Protein AF-R6TY93-F1 (afdb_monomer_lite)

Secondary structure (DSSP, 8-state):
-HHHHHHHHHHHHHHHHHGGGSPPSHHHHHHHHHHHHHHHHHHHHHHHTT--HHHHHHHHHHHS--HHHHHHHHHHHHSPPHHHHHHHHHHHHHHHHHHHHHHHHHHHTTHHHHHHHHH---HHHHHHHHHHHHHHHHHHHHHHHHHHHHHHHHHHHTTTS-SS-TTS------HHHHHHHHHHHHHHHHHHHHHHHHH--HHHHTTHHHHHHHHHHHHHHHHHHHT--

Radius of gyration: 30.23 Å; chains: 1; bounding box: 70×32×83 Å

pLDDT: mean 79.44, std 14.31, range [35.22, 95.19]

Structure (mmCIF, N/CA/C/O backbone):
data_AF-R6TY93-F1
#
_entry.id   AF-R6TY93-F1
#
loop_
_atom_site.group_PDB
_atom_site.id
_atom_site.type_symbol
_atom_site.label_atom_id
_atom_site.label_alt_id
_atom_site.label_comp_id
_atom_site.label_asym_id
_atom_site.label_entity_id
_atom_site.label_seq_id
_atom_site.pdbx_PDB_ins_code
_atom_site.Cartn_x
_atom_site.Cartn_y
_atom_site.Cartn_z
_atom_site.occupancy
_atom_site.B_iso_or_equiv
_atom_site.auth_seq_id
_atom_site.auth_comp_id
_atom_site.auth_asym_id
_atom_site.auth_atom_id
_atom_site.pdbx_PDB_model_num
ATOM 1 N N . MET A 1 1 ? -26.292 -16.277 36.573 1.00 56.62 1 MET A N 1
ATOM 2 C CA . MET A 1 1 ? -25.457 -16.703 35.420 1.00 56.62 1 MET A CA 1
ATOM 3 C C . MET A 1 1 ? -26.227 -16.689 34.100 1.00 56.62 1 MET A C 1
ATOM 5 O O . MET A 1 1 ? -25.668 -16.226 33.121 1.00 56.62 1 MET A O 1
ATOM 9 N N . TYR A 1 2 ? -27.481 -17.166 34.040 1.00 62.38 2 TYR A N 1
ATOM 10 C CA . TYR A 1 2 ? -28.304 -17.051 32.820 1.00 62.38 2 TYR A CA 1
ATOM 11 C C . TYR A 1 2 ? -28.783 -15.606 32.565 1.00 62.38 2 TYR A C 1
ATOM 13 O O . TYR A 1 2 ? -28.769 -15.137 31.437 1.00 62.38 2 TYR A O 1
ATOM 21 N N . GLU A 1 3 ? -29.133 -14.894 33.634 1.00 64.12 3 GLU A N 1
ATOM 22 C CA . GLU A 1 3 ? -29.718 -13.544 33.614 1.00 64.12 3 GLU A CA 1
ATOM 23 C C . GLU A 1 3 ? -28.669 -12.459 33.248 1.00 64.12 3 GLU A C 1
ATOM 25 O O . GLU A 1 3 ? -28.850 -11.720 32.282 1.00 64.12 3 GLU A O 1
ATOM 30 N N . SER A 1 4 ? -27.476 -12.516 33.857 1.00 69.75 4 SER A N 1
ATOM 31 C CA . SER A 1 4 ? -26.283 -11.753 33.437 1.00 69.75 4 SER A CA 1
ATOM 32 C C . SER A 1 4 ? -25.921 -11.859 31.937 1.00 69.75 4 SER A C 1
ATOM 34 O O . SER A 1 4 ? -25.536 -10.859 31.329 1.00 69.75 4 SER A O 1
ATOM 36 N N . ASN A 1 5 ? -26.077 -13.027 31.296 1.00 76.75 5 ASN A N 1
ATOM 37 C CA . ASN A 1 5 ? -25.809 -13.167 29.853 1.00 76.75 5 ASN A CA 1
ATOM 38 C C . ASN A 1 5 ? -26.887 -12.494 28.981 1.00 76.75 5 ASN A C 1
ATOM 40 O O . ASN A 1 5 ? -26.552 -11.900 27.957 1.00 76.75 5 ASN A O 1
ATOM 44 N N . ASP A 1 6 ? -28.153 -12.530 29.405 1.00 86.44 6 ASP A N 1
ATOM 45 C CA . ASP A 1 6 ? -29.274 -11.870 28.717 1.00 86.44 6 ASP A CA 1
ATOM 46 C C . ASP A 1 6 ? -29.124 -10.336 28.732 1.00 86.44 6 ASP A C 1
ATOM 48 O O . ASP A 1 6 ? -29.341 -9.658 27.724 1.00 86.44 6 ASP A O 1
ATOM 52 N N . MET A 1 7 ? -28.662 -9.765 29.849 1.00 86.81 7 MET A N 1
ATOM 53 C CA . MET A 1 7 ? -28.405 -8.322 29.938 1.00 86.81 7 MET A CA 1
ATOM 54 C C . MET A 1 7 ? -27.227 -7.868 29.068 1.00 86.81 7 MET A C 1
ATOM 56 O O . MET A 1 7 ? -27.306 -6.805 28.447 1.00 86.81 7 MET A O 1
ATOM 60 N N . LYS A 1 8 ? -26.164 -8.672 28.941 1.00 88.62 8 LYS A N 1
ATOM 61 C CA . LYS A 1 8 ? -25.038 -8.370 28.038 1.00 88.62 8 LYS A CA 1
ATOM 62 C C . LYS A 1 8 ? -25.446 -8.413 26.562 1.00 88.62 8 LYS A C 1
ATOM 64 O O . LYS A 1 8 ? -25.057 -7.529 25.798 1.00 88.62 8 LYS A O 1
ATOM 69 N N . GLU A 1 9 ? -26.309 -9.348 26.160 1.00 90.44 9 GLU A N 1
ATOM 70 C CA . GLU A 1 9 ? -26.901 -9.334 24.811 1.00 90.44 9 GLU A CA 1
ATOM 71 C C . GLU A 1 9 ? -27.729 -8.066 24.555 1.00 90.44 9 GLU A C 1
ATOM 73 O O . GLU A 1 9 ? -27.623 -7.462 23.484 1.00 90.44 9 GLU A O 1
ATOM 78 N N . LYS A 1 10 ? -28.491 -7.594 25.549 1.00 90.62 10 LYS A N 1
ATOM 79 C CA . LYS A 1 10 ? -29.229 -6.322 25.453 1.00 90.62 10 LYS A CA 1
ATOM 80 C C . LYS A 1 10 ? -28.307 -5.108 25.323 1.00 90.62 10 LYS A C 1
ATOM 82 O O . LYS A 1 10 ? -28.654 -4.170 24.605 1.00 90.62 10 LYS A O 1
ATOM 87 N N . LEU A 1 11 ? -27.145 -5.106 25.982 1.00 90.31 11 LEU A N 1
ATOM 88 C CA . LEU A 1 11 ? -26.125 -4.060 25.812 1.00 90.31 11 LEU A CA 1
ATOM 89 C C . LEU A 1 11 ? -25.567 -4.061 24.382 1.00 90.31 11 LEU A C 1
ATOM 91 O O . LEU A 1 11 ? -25.426 -2.997 23.775 1.00 90.31 11 LEU A O 1
ATOM 95 N N . ARG A 1 12 ? -25.324 -5.248 23.810 1.00 91.88 12 ARG A N 1
ATOM 96 C CA . ARG A 1 12 ? -24.883 -5.387 22.416 1.00 91.88 12 ARG A CA 1
ATOM 97 C C . ARG A 1 12 ? -25.927 -4.850 21.439 1.00 91.88 12 ARG A C 1
ATOM 99 O O . ARG A 1 12 ? -25.597 -4.039 20.579 1.00 91.88 12 ARG A O 1
ATOM 106 N N . ALA A 1 13 ? -27.189 -5.233 21.621 1.00 90.88 13 ALA A N 1
ATOM 107 C CA . ALA A 1 13 ? -28.294 -4.760 20.791 1.00 90.88 13 ALA A CA 1
ATOM 108 C C . ALA A 1 13 ? -28.474 -3.232 20.870 1.00 90.88 13 ALA A C 1
ATOM 110 O O . ALA A 1 13 ? -28.734 -2.583 19.856 1.00 90.88 13 ALA A O 1
ATOM 111 N N . TYR A 1 14 ? -28.295 -2.640 22.056 1.00 89.31 14 TYR A N 1
ATOM 112 C CA . TYR A 1 14 ? -28.320 -1.187 22.228 1.00 89.31 14 TYR A CA 1
ATOM 113 C C . TYR A 1 14 ? -27.196 -0.488 21.446 1.00 89.31 14 TYR A C 1
ATOM 115 O O . TYR A 1 14 ? -27.452 0.499 20.751 1.00 89.31 14 TYR A O 1
ATOM 123 N N . LEU A 1 15 ? -25.965 -1.008 21.504 1.00 89.25 15 LEU A N 1
ATOM 124 C CA . LEU A 1 15 ? -24.844 -0.486 20.717 1.00 89.25 15 LEU A CA 1
ATOM 125 C C . LEU A 1 15 ? -25.074 -0.636 19.213 1.00 89.25 15 LEU A C 1
ATOM 127 O O . LEU A 1 15 ? -24.782 0.290 18.463 1.00 89.25 15 LEU A O 1
ATOM 131 N N . ASP A 1 16 ? -25.621 -1.766 18.761 1.00 89.38 16 ASP A N 1
ATOM 132 C CA . ASP A 1 16 ? -25.956 -1.989 17.351 1.00 89.38 16 ASP A CA 1
ATOM 133 C C . ASP A 1 16 ? -26.921 -0.917 16.823 1.00 89.38 16 ASP A C 1
ATOM 135 O O . ASP A 1 16 ? -26.704 -0.363 15.746 1.00 89.38 16 ASP A O 1
ATOM 139 N N . LEU A 1 17 ? -27.950 -0.586 17.609 1.00 87.56 17 LEU A N 1
ATOM 140 C CA . LEU A 1 17 ? -28.910 0.477 17.306 1.00 87.56 17 LEU A CA 1
ATOM 141 C C . LEU A 1 17 ? -28.272 1.869 17.348 1.00 87.56 17 LEU A C 1
ATOM 143 O O . LEU A 1 17 ? -28.494 2.674 16.445 1.00 87.56 17 LEU A O 1
ATOM 147 N N . THR A 1 18 ? -27.455 2.141 18.364 1.00 87.06 18 THR A N 1
ATOM 148 C CA . THR A 1 18 ? -26.764 3.427 18.543 1.00 87.06 18 THR A CA 1
ATOM 149 C C . THR A 1 18 ? -25.812 3.707 17.382 1.00 87.06 18 THR A C 1
ATOM 151 O O . THR A 1 18 ? -25.785 4.810 16.845 1.00 87.06 18 THR A O 1
ATOM 154 N N . PHE A 1 19 ? -25.087 2.684 16.928 1.00 86.75 19 PHE A N 1
ATOM 155 C CA . PHE A 1 19 ? -24.145 2.771 15.815 1.00 86.75 19 PHE A CA 1
ATOM 156 C C . PHE A 1 19 ? -24.787 2.529 14.441 1.00 86.75 19 PHE A C 1
ATOM 158 O O . PHE A 1 19 ? -24.076 2.531 13.437 1.00 86.75 19 PHE A O 1
ATOM 165 N N . ALA A 1 20 ? -26.113 2.380 14.340 1.00 84.56 20 ALA A N 1
ATOM 166 C CA . ALA A 1 20 ? -26.784 2.173 13.053 1.00 84.56 20 ALA A CA 1
ATOM 167 C C . ALA A 1 20 ? -26.569 3.344 12.070 1.00 84.56 20 ALA A C 1
ATOM 169 O O . ALA A 1 20 ? -26.562 3.142 10.857 1.00 84.56 20 ALA A O 1
ATOM 170 N N . GLY A 1 21 ? -26.369 4.562 12.591 1.00 76.81 21 GLY A N 1
ATOM 171 C CA . GLY A 1 21 ? -26.031 5.763 11.816 1.00 76.81 21 GLY A CA 1
ATOM 172 C C . GLY A 1 21 ? -24.528 6.041 11.674 1.00 76.81 21 GLY A C 1
ATOM 173 O O . GLY A 1 21 ? -24.159 7.063 11.094 1.00 76.81 21 GLY A O 1
ATOM 174 N N . ALA A 1 22 ? -23.662 5.175 12.208 1.00 76.50 22 ALA A N 1
ATOM 175 C CA . ALA A 1 22 ? -22.221 5.400 12.242 1.00 76.50 22 ALA A CA 1
ATOM 176 C C . ALA A 1 22 ? -21.577 5.268 10.848 1.00 76.50 22 ALA A C 1
ATOM 178 O O . ALA A 1 22 ? -22.044 4.492 10.005 1.00 76.50 22 ALA A O 1
ATOM 179 N N . PRO A 1 23 ? -20.460 5.974 10.588 1.00 70.00 23 PRO A N 1
ATOM 180 C CA . PRO A 1 23 ? -19.690 5.769 9.369 1.00 70.00 23 PRO A CA 1
ATOM 181 C C . PRO A 1 23 ? -19.163 4.329 9.300 1.00 70.00 23 PRO A C 1
ATOM 183 O O . PRO A 1 23 ? -18.492 3.849 10.210 1.00 70.00 23 PRO A O 1
ATOM 186 N N . ALA A 1 24 ? -19.435 3.639 8.190 1.00 69.19 24 ALA A N 1
ATOM 187 C CA . ALA A 1 24 ? -18.934 2.286 7.971 1.00 69.19 24 ALA A CA 1
ATOM 188 C C . ALA A 1 24 ? -17.398 2.276 7.853 1.00 69.19 24 ALA A C 1
ATOM 190 O O . ALA A 1 24 ? -16.827 2.999 7.031 1.00 69.19 24 ALA A O 1
ATOM 191 N N . GLY A 1 25 ? -16.728 1.416 8.623 1.00 76.62 25 GLY A N 1
ATOM 192 C CA . GLY A 1 25 ? -15.276 1.264 8.574 1.00 76.62 25 GLY A CA 1
ATOM 193 C C . GLY A 1 25 ? -14.726 0.393 9.701 1.00 76.62 25 GLY A C 1
ATOM 194 O O . GLY A 1 25 ? -15.376 0.200 10.723 1.00 76.62 25 GLY A O 1
ATOM 195 N N . LYS A 1 26 ? -13.492 -0.097 9.520 1.00 80.38 26 LYS A N 1
ATOM 196 C CA . LYS A 1 26 ? -12.793 -0.936 10.509 1.00 80.38 26 LYS A CA 1
ATOM 197 C C . LYS A 1 26 ? -12.646 -0.238 11.867 1.00 80.38 26 LYS A C 1
ATOM 199 O O . LYS A 1 26 ? -12.763 -0.880 12.896 1.00 80.38 26 LYS A O 1
ATOM 204 N N . GLU A 1 27 ? -12.427 1.074 11.855 1.00 79.00 27 GLU A N 1
ATOM 205 C CA . GLU A 1 27 ? -12.275 1.888 13.069 1.00 79.00 27 GLU A CA 1
ATOM 206 C C . GLU A 1 27 ? -13.587 2.003 13.860 1.00 79.00 27 GLU A C 1
ATOM 208 O O . GLU A 1 27 ? -13.559 1.965 15.084 1.00 79.00 27 GLU A O 1
ATOM 213 N N . ALA A 1 28 ? -14.736 2.081 13.178 1.00 84.12 28 ALA A N 1
ATOM 214 C CA . ALA A 1 28 ? -16.049 2.115 13.825 1.00 84.12 28 ALA A CA 1
ATOM 215 C C . ALA A 1 28 ? -16.399 0.771 14.477 1.00 84.12 28 ALA A C 1
ATOM 217 O O . ALA A 1 28 ? -16.937 0.749 15.580 1.00 84.12 28 ALA A O 1
ATOM 218 N N . GLU A 1 29 ? -16.064 -0.344 13.820 1.00 84.69 29 GLU A N 1
ATOM 219 C CA . GLU A 1 29 ? -16.227 -1.682 14.402 1.00 84.69 29 GLU A CA 1
ATOM 220 C C . GLU A 1 29 ? -15.293 -1.907 15.594 1.00 84.69 29 GLU A C 1
ATOM 222 O O . GLU A 1 29 ? -15.747 -2.367 16.635 1.00 84.69 29 GLU A O 1
ATOM 227 N N . GLU A 1 30 ? -14.011 -1.544 15.476 1.00 85.56 30 GLU A N 1
ATOM 228 C CA . GLU A 1 30 ? -13.052 -1.660 16.582 1.00 85.56 30 GLU A CA 1
ATOM 229 C C . GLU A 1 30 ? -13.476 -0.817 17.790 1.00 85.56 30 GLU A C 1
ATOM 231 O O . GLU A 1 30 ? -13.449 -1.312 18.913 1.00 85.56 30 GLU A O 1
ATOM 236 N N . PHE A 1 31 ? -13.923 0.423 17.567 1.00 88.12 31 PHE A N 1
ATOM 237 C CA . PHE A 1 31 ? -14.413 1.289 18.640 1.00 88.12 31 PHE A CA 1
ATOM 238 C C . PHE A 1 31 ? -15.684 0.741 19.295 1.00 88.12 31 PHE A C 1
ATOM 240 O O . PHE A 1 31 ? -15.826 0.795 20.513 1.00 88.12 31 PHE A O 1
ATOM 247 N N . LYS A 1 32 ? -16.599 0.172 18.506 1.00 89.88 32 LYS A N 1
ATOM 248 C CA . LYS A 1 32 ? -17.817 -0.458 19.022 1.00 89.88 32 LYS A CA 1
ATOM 249 C C . LYS A 1 32 ? -17.512 -1.682 19.889 1.00 89.88 32 LYS A C 1
ATOM 251 O O . LYS A 1 32 ? -18.147 -1.850 20.924 1.00 89.88 32 LYS A O 1
ATOM 256 N N . GLU A 1 33 ? -16.556 -2.520 19.488 1.00 90.12 33 GLU A N 1
ATOM 257 C CA . GLU A 1 33 ? -16.117 -3.672 20.291 1.00 90.12 33 GLU A CA 1
ATOM 258 C C . GLU A 1 33 ? -15.375 -3.228 21.566 1.00 90.12 33 GLU A C 1
ATOM 260 O O . GLU A 1 33 ? -15.621 -3.789 22.631 1.00 90.12 33 GLU A O 1
ATOM 265 N N . GLU A 1 34 ? -14.528 -2.191 21.489 1.00 90.38 34 GLU A N 1
ATOM 266 C CA . GLU A 1 34 ? -13.868 -1.578 22.658 1.00 90.38 34 GLU A CA 1
ATOM 267 C C . GLU A 1 34 ? -14.906 -1.058 23.666 1.00 90.38 34 GLU A C 1
ATOM 269 O O . GLU A 1 34 ? -14.842 -1.378 24.853 1.00 90.38 34 GLU A O 1
ATOM 274 N N . LEU A 1 35 ? -15.902 -0.311 23.185 1.00 91.12 35 LEU A N 1
ATOM 275 C CA . LEU A 1 35 ? -16.964 0.249 24.015 1.00 91.12 35 LEU A CA 1
ATOM 276 C C . LEU A 1 35 ? -17.862 -0.841 24.614 1.00 91.12 35 LEU A C 1
ATOM 278 O O . LEU A 1 35 ? -18.240 -0.753 25.778 1.00 91.12 35 LEU A O 1
ATOM 282 N N . TYR A 1 36 ? -18.176 -1.890 23.850 1.00 92.50 36 TYR A N 1
ATOM 283 C CA . TYR A 1 36 ? -18.931 -3.036 24.357 1.00 92.50 36 TYR A CA 1
ATOM 284 C C . TYR A 1 36 ? -18.200 -3.749 25.499 1.00 92.50 36 TYR A C 1
ATOM 286 O O . TYR A 1 36 ? -18.832 -4.098 26.498 1.00 92.50 36 TYR A O 1
ATOM 294 N N . ALA A 1 37 ? -16.885 -3.946 25.368 1.00 92.69 37 ALA A N 1
ATOM 295 C CA . ALA A 1 37 ? -16.069 -4.543 26.419 1.00 92.69 37 ALA A CA 1
ATOM 296 C C . ALA A 1 37 ? -16.071 -3.675 27.689 1.00 92.69 37 ALA A C 1
ATOM 298 O O . ALA A 1 37 ? -16.419 -4.180 28.752 1.00 92.69 37 ALA A O 1
ATOM 299 N N . ASP A 1 38 ? -15.817 -2.364 27.569 1.00 92.94 38 ASP A N 1
ATOM 300 C CA . ASP A 1 38 ? -15.855 -1.429 28.710 1.00 92.94 38 ASP A CA 1
ATOM 301 C C . ASP A 1 38 ? -17.233 -1.399 29.398 1.00 92.94 38 ASP A C 1
ATOM 303 O O . ASP A 1 38 ? -17.338 -1.357 30.625 1.00 92.94 38 ASP A O 1
ATOM 307 N N . MET A 1 39 ? -18.317 -1.470 28.617 1.00 92.00 39 MET A N 1
ATOM 308 C CA . MET A 1 39 ? -19.679 -1.555 29.148 1.00 92.00 39 MET A CA 1
ATOM 309 C C . MET A 1 39 ? -19.939 -2.860 29.904 1.00 92.00 39 MET A C 1
ATOM 311 O O . MET A 1 39 ? -20.624 -2.832 30.926 1.00 92.00 39 MET A O 1
ATOM 315 N N . CYS A 1 40 ? -19.428 -3.990 29.408 1.00 91.81 40 CYS A N 1
ATOM 316 C CA . CYS A 1 40 ? -19.549 -5.278 30.088 1.00 91.81 40 CYS A CA 1
ATOM 317 C C . CYS A 1 40 ? -18.767 -5.288 31.402 1.00 91.81 40 CYS A C 1
ATOM 319 O O . CYS A 1 40 ? -19.311 -5.738 32.407 1.00 91.81 40 CYS A O 1
ATOM 321 N N . ASP A 1 41 ? -17.550 -4.743 31.404 1.00 93.44 41 ASP A N 1
ATOM 322 C CA . ASP A 1 41 ? -16.710 -4.659 32.599 1.00 93.44 41 ASP A CA 1
ATOM 323 C C . ASP A 1 41 ? -17.385 -3.787 33.673 1.00 93.44 41 ASP A C 1
ATOM 325 O O . ASP A 1 41 ? -17.579 -4.226 34.805 1.00 93.44 41 ASP A O 1
ATOM 329 N N . LYS A 1 42 ? -17.883 -2.594 33.303 1.00 92.31 42 LYS A N 1
ATOM 330 C CA . LYS A 1 42 ? -18.659 -1.736 34.224 1.00 92.31 42 LYS A CA 1
ATOM 331 C C . LYS A 1 42 ? -19.940 -2.391 34.725 1.00 92.31 42 LYS A C 1
ATOM 333 O O . LYS A 1 42 ? -20.361 -2.131 35.851 1.00 92.31 42 LYS A O 1
ATOM 338 N N . TYR A 1 43 ? -20.613 -3.161 33.875 1.00 93.25 43 TYR A N 1
ATOM 339 C CA . TYR A 1 43 ? -21.816 -3.882 34.267 1.00 93.25 43 TYR A CA 1
ATOM 340 C C . TYR A 1 43 ? -21.495 -4.933 35.335 1.00 93.25 43 TYR A C 1
ATOM 342 O O . TYR A 1 43 ? -22.173 -4.971 36.362 1.00 93.25 43 TYR A O 1
ATOM 350 N N . ASP A 1 44 ? -20.451 -5.734 35.114 1.00 92.81 44 ASP A N 1
ATOM 351 C CA . ASP A 1 44 ? -20.017 -6.768 36.053 1.00 92.81 44 ASP A CA 1
ATOM 352 C C . ASP A 1 44 ? -19.589 -6.149 37.392 1.00 92.81 44 ASP A C 1
ATOM 354 O O . ASP A 1 44 ? -20.072 -6.586 38.435 1.00 92.81 44 ASP A O 1
ATOM 358 N N . ASP A 1 45 ? -18.821 -5.052 37.374 1.00 93.19 45 ASP A N 1
ATOM 359 C CA . ASP A 1 45 ? -18.428 -4.314 38.584 1.00 93.19 45 ASP A CA 1
ATOM 360 C C . ASP A 1 45 ? -19.642 -3.850 39.414 1.00 93.19 45 ASP A C 1
ATOM 362 O O . ASP A 1 45 ? -19.640 -3.905 40.649 1.00 93.19 45 ASP A O 1
ATOM 366 N N . LEU A 1 46 ? -20.707 -3.379 38.752 1.00 92.25 46 LEU A N 1
ATOM 367 C CA . LEU A 1 46 ? -21.924 -2.923 39.427 1.00 92.25 46 LEU A CA 1
ATOM 368 C C . LEU A 1 46 ? -22.711 -4.090 40.026 1.00 92.25 46 LEU A C 1
ATOM 370 O O . LEU A 1 46 ? -23.191 -3.977 41.157 1.00 92.25 46 LEU A O 1
ATOM 374 N N . VAL A 1 47 ? -22.822 -5.207 39.311 1.00 92.31 47 VAL A N 1
ATOM 375 C CA . VAL A 1 47 ? -23.479 -6.414 39.830 1.00 92.31 47 VAL A CA 1
ATOM 376 C C . VAL A 1 47 ? -22.702 -6.977 41.022 1.00 92.31 47 VAL A C 1
ATOM 378 O O . VAL A 1 47 ? -23.301 -7.273 42.058 1.00 92.31 47 VAL A O 1
ATOM 381 N N . ASP A 1 48 ? -21.373 -7.025 40.933 1.00 91.75 48 ASP A N 1
ATOM 382 C CA . ASP A 1 48 ? -20.492 -7.485 42.011 1.00 91.75 48 ASP A CA 1
ATOM 383 C C . ASP A 1 48 ? -20.541 -6.563 43.239 1.00 91.75 48 ASP A C 1
ATOM 385 O O . ASP A 1 48 ? -20.422 -7.022 44.378 1.00 91.75 48 ASP A O 1
ATOM 389 N N . SER A 1 49 ? -20.811 -5.268 43.041 1.00 90.44 49 SER A N 1
ATOM 390 C CA . SER A 1 49 ? -21.071 -4.315 44.131 1.00 90.44 49 SER A CA 1
ATOM 391 C C . SER A 1 49 ? -22.418 -4.527 44.848 1.00 90.44 49 SER A C 1
ATOM 393 O O . SER A 1 49 ? -22.716 -3.836 45.824 1.00 90.44 49 SER A O 1
ATOM 395 N N . GLY A 1 50 ? -23.225 -5.494 44.398 1.00 89.12 50 GLY A N 1
ATOM 396 C CA . GLY A 1 50 ? -24.522 -5.847 44.973 1.00 89.12 50 GLY A CA 1
ATOM 397 C C . GLY A 1 50 ? -25.713 -5.129 44.332 1.00 89.12 50 GLY A C 1
ATOM 398 O O . GLY A 1 50 ? -26.817 -5.189 44.877 1.00 89.12 50 GLY A O 1
ATOM 399 N N . MET A 1 51 ? -25.515 -4.446 43.199 1.00 90.31 51 MET A N 1
ATOM 400 C CA . MET A 1 51 ? -26.594 -3.811 42.440 1.00 90.31 51 MET A CA 1
ATOM 401 C C . MET A 1 51 ? -27.389 -4.861 41.654 1.00 90.31 51 MET A C 1
ATOM 403 O O . MET A 1 51 ? -26.842 -5.859 41.188 1.00 90.31 51 MET A O 1
ATOM 407 N N . SER A 1 52 ? -28.695 -4.643 41.482 1.00 91.38 52 SER A N 1
ATOM 408 C CA . SER A 1 52 ? -29.505 -5.557 40.669 1.00 91.38 52 SER A CA 1
ATOM 409 C C . SER A 1 52 ? -29.109 -5.486 39.191 1.00 91.38 52 SER A C 1
ATOM 411 O O . SER A 1 52 ? -28.777 -4.415 38.683 1.00 91.38 52 SER A O 1
ATOM 413 N N . GLU A 1 53 ? -29.204 -6.610 38.476 1.00 88.25 53 GLU A N 1
ATOM 414 C CA . GLU A 1 53 ? -28.826 -6.699 37.059 1.00 88.25 53 GLU A CA 1
ATOM 415 C C . GLU A 1 53 ? -29.534 -5.647 36.178 1.00 88.25 53 GLU A C 1
ATOM 417 O O . GLU A 1 53 ? -28.917 -5.046 35.299 1.00 88.25 53 GLU A O 1
ATOM 422 N N . GLY A 1 54 ? -30.818 -5.370 36.425 1.00 87.50 54 GLY A N 1
ATOM 423 C CA . GLY A 1 54 ? -31.571 -4.356 35.674 1.00 87.50 54 GLY A CA 1
ATOM 424 C C . GLY A 1 54 ? -31.186 -2.911 36.017 1.00 87.50 54 GLY A C 1
ATOM 425 O O . GLY A 1 54 ? -31.231 -2.030 35.157 1.00 87.50 54 GLY A O 1
ATOM 426 N N . GLU A 1 55 ? -30.790 -2.645 37.261 1.00 89.69 55 GLU A N 1
ATOM 427 C CA . GLU A 1 55 ? -30.339 -1.318 37.691 1.00 89.69 55 GLU A CA 1
ATOM 428 C C . GLU A 1 55 ? -28.918 -1.026 37.192 1.00 89.69 55 GLU A C 1
ATOM 430 O O . GLU A 1 55 ? -28.662 0.066 36.678 1.00 89.69 55 GLU A O 1
ATOM 435 N N . ALA A 1 56 ? -28.038 -2.033 37.227 1.00 90.81 56 ALA A N 1
ATOM 436 C CA . ALA A 1 56 ? -26.709 -1.979 36.630 1.00 90.81 56 ALA A CA 1
ATOM 437 C C . ALA A 1 56 ? -26.787 -1.670 35.125 1.00 90.81 56 ALA A C 1
ATOM 439 O O . ALA A 1 56 ? -26.123 -0.749 34.651 1.00 90.81 56 ALA A O 1
ATOM 440 N N . TYR A 1 57 ? -27.671 -2.357 34.389 1.00 90.62 57 TYR A N 1
ATOM 441 C CA . TYR A 1 57 ? -27.913 -2.105 32.962 1.00 90.62 57 TYR A CA 1
ATOM 442 C C . TYR A 1 57 ? -28.297 -0.645 32.674 1.00 90.62 57 TYR A C 1
ATOM 444 O O . TYR A 1 57 ? -27.662 0.022 31.854 1.00 90.62 57 TYR A O 1
ATOM 452 N N . ASN A 1 58 ? -29.302 -0.120 33.384 1.00 91.12 58 ASN A N 1
ATOM 453 C CA . ASN A 1 58 ? -29.752 1.262 33.196 1.00 91.12 58 ASN A CA 1
ATOM 454 C C . ASN A 1 58 ? -28.647 2.272 33.520 1.00 91.12 58 ASN A C 1
ATOM 456 O O . ASN A 1 58 ? -28.503 3.284 32.828 1.00 91.12 58 ASN A O 1
ATOM 460 N N . ARG A 1 59 ? -27.841 1.993 34.550 1.00 91.25 59 ARG A N 1
ATOM 461 C CA . ARG A 1 59 ? -26.738 2.866 34.943 1.00 91.25 59 ARG A CA 1
ATOM 462 C C . ARG A 1 59 ? -25.627 2.893 33.896 1.00 91.25 59 ARG A C 1
ATOM 464 O O . ARG A 1 59 ? -25.167 3.983 33.559 1.00 91.25 59 ARG A O 1
ATOM 471 N N . VAL A 1 60 ? -25.257 1.743 33.331 1.00 91.25 60 VAL A N 1
ATOM 472 C CA . VAL A 1 60 ? -24.271 1.653 32.239 1.00 91.25 60 VAL A CA 1
ATOM 473 C C . VAL A 1 60 ? -24.750 2.426 31.012 1.00 91.25 60 VAL A C 1
ATOM 475 O O . VAL A 1 60 ? -24.012 3.269 30.508 1.00 91.25 60 VAL A O 1
ATOM 478 N N . ILE A 1 61 ? -26.001 2.228 30.580 1.00 89.88 61 ILE A N 1
ATOM 479 C CA . ILE A 1 61 ? -26.541 2.926 29.402 1.00 89.88 61 ILE A CA 1
ATOM 480 C C . ILE A 1 61 ? -26.572 4.441 29.592 1.00 89.88 61 ILE A C 1
ATOM 482 O O . ILE A 1 61 ? -26.206 5.183 28.684 1.00 89.88 61 ILE A O 1
ATOM 486 N N . SER A 1 62 ? -26.947 4.909 30.784 1.00 87.38 62 SER A N 1
ATOM 487 C CA . SER A 1 62 ? -26.964 6.343 31.084 1.00 87.38 62 SER A CA 1
ATOM 488 C C . SER A 1 62 ? -25.575 6.996 31.077 1.00 87.38 62 SER A C 1
ATOM 490 O O . SER A 1 62 ? -25.480 8.210 30.920 1.00 87.38 62 SER A O 1
ATOM 492 N N . GLY A 1 63 ? -24.505 6.209 31.251 1.00 83.12 63 GLY A N 1
ATOM 493 C CA . GLY A 1 63 ? -23.133 6.702 31.383 1.00 83.12 63 GLY A CA 1
ATOM 494 C C . GLY A 1 63 ? -22.332 6.790 30.081 1.00 83.12 63 GLY A C 1
ATOM 495 O O . GLY A 1 63 ? -21.275 7.410 30.083 1.00 83.12 63 GLY A O 1
ATOM 496 N N . ILE A 1 64 ? -22.802 6.184 28.987 1.00 83.69 64 ILE A N 1
ATOM 497 C CA . ILE A 1 64 ? -22.078 6.139 27.700 1.00 83.69 64 I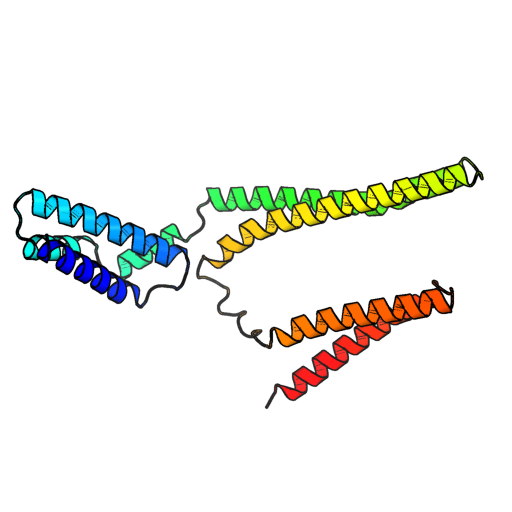LE A CA 1
ATOM 498 C C . ILE A 1 64 ? -22.129 7.481 26.958 1.00 83.69 64 ILE A C 1
ATOM 500 O O . ILE A 1 64 ? -21.223 7.793 26.191 1.00 83.69 64 ILE A O 1
ATOM 504 N N . GLY A 1 65 ? -23.175 8.276 27.193 1.00 82.19 65 GLY A N 1
ATOM 505 C CA . GLY A 1 65 ? -23.426 9.516 26.462 1.00 82.19 65 GLY A CA 1
ATOM 506 C C . GLY A 1 65 ? -24.320 9.319 25.238 1.00 82.19 65 GLY A C 1
ATOM 507 O O . GLY A 1 65 ? -24.925 8.264 25.028 1.00 82.19 65 GLY A O 1
ATOM 508 N N . THR A 1 66 ? -24.462 10.383 24.454 1.00 86.31 66 THR A N 1
ATOM 509 C CA . THR A 1 66 ? -25.345 10.412 23.279 1.00 86.31 66 THR A CA 1
ATOM 510 C C . THR A 1 66 ? -24.659 9.856 22.022 1.00 86.31 66 THR A C 1
ATOM 512 O O . THR A 1 66 ? -23.431 9.895 21.925 1.00 86.31 66 THR A O 1
ATOM 515 N N . PRO A 1 67 ? -25.420 9.370 21.018 1.00 84.12 67 PRO A N 1
ATOM 516 C CA . PRO A 1 67 ? -24.840 8.892 19.759 1.00 84.12 67 PRO A CA 1
ATOM 517 C C . PRO A 1 67 ? -23.932 9.931 19.080 1.00 84.12 67 PRO A C 1
ATOM 519 O O . PRO A 1 67 ? -22.896 9.572 18.526 1.00 84.12 67 PRO A O 1
ATOM 522 N N . ASP A 1 68 ? -24.285 11.217 19.166 1.00 82.88 68 ASP A N 1
ATOM 523 C CA . ASP A 1 68 ? -23.509 12.311 18.575 1.00 82.88 68 ASP A CA 1
ATOM 524 C C . ASP A 1 68 ? -22.132 12.476 19.241 1.00 82.88 68 ASP A C 1
ATOM 526 O O . ASP A 1 68 ? -21.129 12.632 18.543 1.00 82.88 68 ASP A O 1
ATOM 530 N N . GLU A 1 69 ? -22.059 12.375 20.573 1.00 84.50 69 GLU A N 1
ATOM 531 C CA . GLU A 1 69 ? -20.797 12.432 21.328 1.00 84.50 69 GLU A CA 1
ATOM 532 C C . GLU A 1 69 ? -19.890 11.240 20.993 1.00 84.50 69 GLU A C 1
ATOM 534 O O . GLU A 1 69 ? -18.694 11.416 20.749 1.00 84.50 69 GLU A O 1
ATOM 539 N N . LEU A 1 70 ? -20.466 10.036 20.894 1.00 86.12 70 LEU A N 1
ATOM 540 C CA . LEU A 1 70 ? -19.741 8.826 20.493 1.00 86.12 70 LEU A CA 1
ATOM 541 C C . LEU A 1 70 ? -19.192 8.932 19.069 1.00 86.12 70 LEU A C 1
ATOM 543 O O . LEU A 1 70 ? -18.066 8.514 18.795 1.00 86.12 70 LEU A O 1
ATOM 547 N N . PHE A 1 71 ? -19.973 9.489 18.142 1.00 84.06 71 PHE A N 1
ATOM 548 C CA . PHE A 1 71 ? -19.525 9.695 16.768 1.00 84.06 71 PHE A CA 1
ATOM 549 C C . PHE A 1 71 ? -18.473 10.794 16.660 1.00 84.06 71 PHE A C 1
ATOM 551 O O . PHE A 1 71 ? -17.568 10.680 15.831 1.00 84.06 71 PHE A O 1
ATOM 558 N N . GLU A 1 72 ? -18.541 11.832 17.492 1.00 83.94 72 GLU A N 1
ATOM 559 C CA . GLU A 1 72 ? -17.488 12.839 17.577 1.00 83.94 72 GLU A CA 1
ATOM 560 C C . GLU A 1 72 ? -16.176 12.230 18.093 1.00 83.94 72 GLU A C 1
ATOM 562 O O . GLU A 1 72 ? -15.109 12.495 17.531 1.00 83.94 72 GLU A O 1
ATOM 567 N N . GLU A 1 73 ? -16.241 11.371 19.113 1.00 82.94 73 GLU A N 1
ATOM 568 C CA . GLU A 1 73 ? -15.077 10.647 19.627 1.00 82.94 73 GLU A CA 1
ATOM 569 C C . GLU A 1 73 ? -14.499 9.678 18.589 1.00 82.94 73 GLU A C 1
ATOM 571 O O . GLU A 1 73 ? -13.287 9.680 18.353 1.00 82.94 73 GLU A O 1
ATOM 576 N N . LEU A 1 74 ? -15.358 8.926 17.895 1.00 83.44 74 LEU A N 1
ATOM 577 C CA . LEU A 1 74 ? -14.959 8.074 16.779 1.00 83.44 74 LEU A CA 1
ATOM 578 C C . LEU A 1 74 ? -14.258 8.895 15.689 1.00 83.44 74 LEU A C 1
ATOM 580 O O . LEU A 1 74 ? -13.154 8.559 15.271 1.00 83.44 74 LEU A O 1
ATOM 584 N N . ASN A 1 75 ? -14.851 10.014 15.268 1.00 80.06 75 ASN A N 1
ATOM 585 C CA . ASN A 1 75 ? -14.278 10.879 14.239 1.00 80.06 75 ASN A CA 1
ATOM 586 C C . ASN A 1 75 ? -12.936 11.488 14.686 1.00 80.06 75 ASN A C 1
ATOM 588 O O . ASN A 1 75 ? -12.023 11.645 13.878 1.00 80.06 75 ASN A O 1
ATOM 592 N N . ARG A 1 76 ? -12.780 11.789 15.980 1.00 80.56 76 ARG A N 1
ATOM 593 C CA . ARG A 1 76 ? -11.526 12.267 16.577 1.00 80.56 76 ARG A CA 1
ATOM 594 C C . ARG A 1 76 ? -10.443 11.187 16.594 1.00 80.56 76 ARG A C 1
ATOM 596 O O . ARG A 1 76 ? -9.304 11.495 16.255 1.00 80.56 76 ARG A O 1
ATOM 603 N N . LYS A 1 77 ? -10.784 9.941 16.949 1.00 76.25 77 LYS A N 1
ATOM 604 C CA . LYS A 1 77 ? -9.870 8.782 16.894 1.00 76.25 77 LYS A CA 1
ATOM 605 C C . LYS A 1 77 ? -9.481 8.432 15.446 1.00 76.25 77 LYS A C 1
ATOM 607 O O . LYS A 1 77 ? -8.335 8.064 15.203 1.00 76.25 77 LYS A O 1
ATOM 612 N N . SER A 1 78 ? -10.403 8.593 14.494 1.00 71.88 78 SER A N 1
ATOM 613 C CA . SER A 1 78 ? -10.183 8.366 13.057 1.00 71.88 78 SER A CA 1
ATOM 614 C C . SER A 1 78 ? -9.346 9.447 12.369 1.00 71.88 78 SER A C 1
ATOM 616 O O . SER A 1 78 ? -8.745 9.202 11.318 1.00 71.88 78 SER A O 1
ATOM 618 N N . GLN A 1 79 ? -9.304 10.668 12.910 1.00 72.25 79 GLN A N 1
ATOM 619 C CA . GLN A 1 79 ? -8.482 11.725 12.333 1.00 72.25 79 GLN A CA 1
ATOM 620 C C . GLN A 1 79 ? -6.993 11.426 12.560 1.00 72.25 79 GLN A C 1
ATOM 622 O O . GLN A 1 79 ? -6.562 11.237 13.698 1.00 72.25 79 GLN A O 1
ATOM 627 N N . PRO A 1 80 ? -6.168 11.406 11.494 1.00 68.88 80 PRO A N 1
ATOM 628 C CA . PRO A 1 80 ? -4.745 11.145 11.636 1.00 68.88 80 PRO A CA 1
ATOM 629 C C . PRO A 1 80 ? -4.105 12.246 12.484 1.00 68.88 80 PRO A C 1
ATOM 631 O O . PRO A 1 80 ? -4.095 13.416 12.098 1.00 68.88 80 PRO A O 1
ATOM 634 N N . ASN A 1 81 ? -3.544 11.867 13.631 1.00 77.38 81 ASN A N 1
ATOM 635 C CA . ASN A 1 81 ? -2.858 12.812 14.502 1.00 77.38 81 ASN A CA 1
ATOM 636 C C . ASN A 1 81 ? -1.557 13.304 13.833 1.00 77.38 81 ASN A C 1
ATOM 638 O O . ASN A 1 81 ? -1.005 12.658 12.935 1.00 77.38 81 ASN A O 1
ATOM 642 N N . GLN A 1 82 ? -1.016 14.434 14.292 1.00 79.06 82 GLN A N 1
ATOM 643 C CA . GLN A 1 82 ? 0.187 15.066 13.739 1.00 79.06 82 GLN A CA 1
ATOM 644 C C . GLN A 1 82 ? 1.370 14.084 13.620 1.00 79.06 82 GLN A C 1
ATOM 646 O O . GLN A 1 82 ? 2.101 14.094 12.627 1.00 79.06 82 GLN A O 1
ATOM 651 N N . ALA A 1 83 ? 1.517 13.182 14.595 1.00 79.75 83 ALA A N 1
ATOM 652 C CA . ALA A 1 83 ? 2.540 12.139 14.590 1.00 79.75 83 ALA A CA 1
ATOM 653 C C . ALA A 1 83 ? 2.369 11.127 13.438 1.00 79.75 83 ALA A C 1
ATOM 655 O O . ALA A 1 83 ? 3.360 10.698 12.841 1.00 79.75 83 ALA A O 1
ATOM 656 N N . ASP A 1 84 ? 1.136 10.757 13.089 1.00 80.56 84 ASP A N 1
ATOM 657 C CA . ASP A 1 84 ? 0.851 9.805 12.010 1.00 80.56 84 ASP A CA 1
ATOM 658 C C . ASP A 1 84 ? 1.043 10.438 10.634 1.00 80.56 84 ASP A C 1
ATOM 660 O O . ASP A 1 84 ? 1.603 9.805 9.733 1.00 80.56 84 ASP A O 1
ATOM 664 N N . ILE A 1 85 ? 0.687 11.720 10.499 1.00 80.81 85 ILE A N 1
ATOM 665 C CA . ILE A 1 85 ? 0.972 12.526 9.306 1.00 80.81 85 ILE A CA 1
ATOM 666 C C . ILE A 1 85 ? 2.487 12.592 9.068 1.00 80.81 85 ILE A C 1
ATOM 668 O O . ILE A 1 85 ? 2.963 12.348 7.954 1.00 80.81 85 ILE A O 1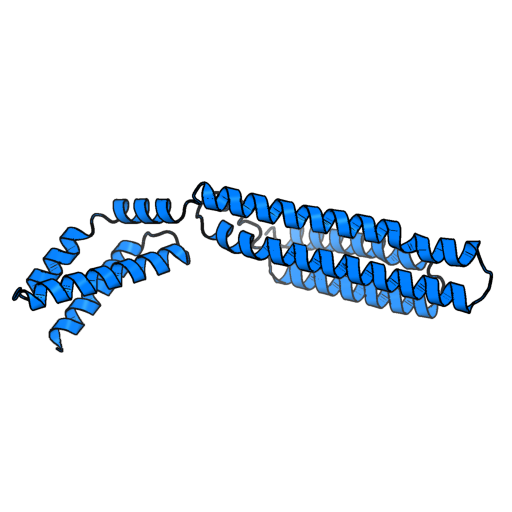
ATOM 672 N N . GLU A 1 86 ? 3.272 12.860 10.115 1.00 85.38 86 GLU A N 1
ATOM 673 C CA . GLU A 1 86 ? 4.730 12.938 10.014 1.00 85.38 86 GLU A CA 1
ATOM 674 C C . GLU A 1 86 ? 5.357 11.577 9.663 1.00 85.38 86 GLU A C 1
ATOM 676 O O . GLU A 1 86 ? 6.230 11.489 8.790 1.00 85.38 86 GLU A O 1
ATOM 681 N N . ARG A 1 87 ? 4.892 10.489 10.291 1.00 84.25 87 ARG A N 1
ATOM 682 C CA . ARG A 1 87 ? 5.323 9.116 9.973 1.00 84.25 87 ARG A CA 1
ATOM 683 C C . ARG A 1 87 ? 5.016 8.761 8.519 1.00 84.25 87 ARG A C 1
ATOM 685 O O . ARG A 1 87 ? 5.905 8.280 7.811 1.00 84.25 87 ARG A O 1
ATOM 692 N N . ALA A 1 88 ? 3.806 9.056 8.044 1.00 83.25 88 ALA A N 1
ATOM 693 C CA . ALA A 1 88 ? 3.408 8.824 6.659 1.00 83.25 88 ALA A CA 1
ATOM 694 C C . ALA A 1 88 ? 4.267 9.634 5.675 1.00 83.25 88 ALA A C 1
ATOM 696 O O . ALA A 1 88 ? 4.719 9.098 4.658 1.00 83.25 88 ALA A O 1
ATOM 697 N N . ALA A 1 89 ? 4.562 10.901 5.985 1.00 85.50 89 ALA A N 1
ATOM 698 C CA . ALA A 1 89 ? 5.437 11.742 5.173 1.00 85.50 89 ALA A CA 1
ATOM 699 C C . ALA A 1 89 ? 6.870 11.186 5.101 1.00 85.50 89 ALA A C 1
ATOM 701 O O . ALA A 1 89 ? 7.447 11.112 4.012 1.00 85.50 89 ALA A O 1
ATOM 702 N N . LYS A 1 90 ? 7.436 10.733 6.229 1.00 87.88 90 LYS A N 1
ATOM 703 C CA . LYS A 1 90 ? 8.767 10.100 6.282 1.00 87.88 90 LYS A CA 1
ATOM 704 C C . LYS A 1 90 ? 8.829 8.837 5.426 1.00 87.88 90 LYS A C 1
ATOM 706 O O . LYS A 1 90 ? 9.775 8.666 4.656 1.00 87.88 90 LYS A O 1
ATOM 711 N N . VAL A 1 91 ? 7.816 7.976 5.514 1.00 87.56 91 VAL A N 1
ATOM 712 C CA . VAL A 1 91 ? 7.748 6.744 4.715 1.00 87.56 91 VAL A CA 1
ATOM 713 C C . VAL A 1 91 ? 7.615 7.054 3.224 1.00 87.56 91 VAL A C 1
ATOM 715 O O . VAL A 1 91 ? 8.358 6.499 2.414 1.00 87.56 91 VAL A O 1
ATOM 718 N N . ARG A 1 92 ? 6.749 8.004 2.849 1.00 85.38 92 ARG A N 1
ATOM 719 C CA . ARG A 1 92 ? 6.607 8.460 1.456 1.00 85.38 92 ARG A CA 1
ATOM 720 C C . ARG A 1 92 ? 7.919 9.018 0.901 1.00 85.38 92 ARG A C 1
ATOM 722 O O . ARG A 1 92 ? 8.282 8.685 -0.223 1.00 85.38 92 ARG A O 1
ATOM 729 N N . ARG A 1 93 ? 8.660 9.812 1.684 1.00 88.81 93 ARG A N 1
ATOM 730 C CA . ARG A 1 93 ? 9.985 10.321 1.283 1.00 88.81 93 ARG A CA 1
ATOM 731 C C . ARG A 1 93 ? 10.966 9.183 1.009 1.00 88.81 93 ARG A C 1
ATOM 733 O O . ARG A 1 93 ? 11.585 9.178 -0.049 1.00 88.81 93 ARG A O 1
ATOM 740 N N . LYS A 1 94 ? 11.068 8.198 1.907 1.00 88.69 94 LYS A N 1
ATOM 741 C CA . LYS A 1 94 ? 11.941 7.026 1.712 1.00 88.69 94 LYS A CA 1
ATOM 742 C C . LYS A 1 94 ? 11.567 6.227 0.461 1.00 88.69 94 LYS A C 1
ATOM 744 O O . LYS A 1 94 ? 12.445 5.915 -0.337 1.00 88.69 94 LYS A O 1
ATOM 749 N N . ALA A 1 95 ? 10.280 5.949 0.252 1.00 89.75 95 ALA A N 1
ATOM 750 C CA . ALA A 1 95 ? 9.804 5.242 -0.938 1.00 89.75 95 ALA A CA 1
ATOM 751 C C . ALA A 1 95 ? 10.123 6.009 -2.235 1.00 89.75 95 ALA A C 1
ATOM 753 O O . ALA A 1 95 ? 10.570 5.417 -3.219 1.00 89.75 95 ALA A O 1
ATOM 754 N N . ASN A 1 96 ? 9.954 7.333 -2.236 1.00 89.06 96 ASN A N 1
ATOM 755 C CA . ASN A 1 96 ? 10.295 8.164 -3.389 1.00 89.06 96 ASN A CA 1
ATOM 756 C C . ASN A 1 96 ? 11.806 8.168 -3.665 1.00 89.06 96 ASN A C 1
ATOM 758 O O . ASN A 1 96 ? 12.193 8.048 -4.822 1.00 89.06 96 ASN A O 1
ATOM 762 N N . LEU A 1 97 ? 12.646 8.238 -2.625 1.00 93.19 97 LEU A N 1
ATOM 763 C CA . LEU A 1 97 ? 14.106 8.156 -2.764 1.00 93.19 97 LEU A CA 1
ATOM 764 C C . LEU A 1 97 ? 14.549 6.815 -3.363 1.00 93.19 97 LEU A C 1
ATOM 766 O O . LEU A 1 97 ? 15.359 6.788 -4.288 1.00 93.19 97 LEU A O 1
ATOM 770 N N . LEU A 1 98 ? 13.973 5.706 -2.888 1.00 90.81 98 LEU A N 1
ATOM 771 C CA . LEU A 1 98 ? 14.199 4.374 -3.459 1.00 90.81 98 LEU A CA 1
ATOM 772 C C . LEU A 1 98 ? 13.765 4.310 -4.929 1.00 90.81 98 LEU A C 1
ATOM 774 O O . LEU A 1 98 ? 14.476 3.754 -5.759 1.00 90.81 98 LEU A O 1
ATOM 778 N N . THR A 1 99 ? 12.636 4.935 -5.270 1.00 90.88 99 THR A N 1
ATOM 779 C CA . THR A 1 99 ? 12.148 4.998 -6.656 1.00 90.88 99 THR A CA 1
ATOM 780 C C . THR A 1 99 ? 13.096 5.806 -7.545 1.00 90.88 99 THR A C 1
ATOM 782 O O . THR A 1 99 ? 13.451 5.349 -8.627 1.00 90.88 99 THR A O 1
ATOM 785 N N . SER A 1 100 ? 13.562 6.976 -7.091 1.00 92.69 100 SER A N 1
ATOM 786 C CA . SER A 1 100 ? 14.538 7.773 -7.847 1.00 92.69 100 SER A CA 1
ATOM 787 C C . SER A 1 100 ? 15.873 7.050 -8.013 1.00 92.69 100 SER A C 1
ATOM 789 O O . SER A 1 100 ? 16.466 7.109 -9.086 1.00 92.69 100 SER A O 1
ATOM 791 N N . LEU A 1 101 ? 16.321 6.320 -6.985 1.00 95.19 101 LEU A N 1
ATOM 792 C CA . LEU A 1 101 ? 17.543 5.525 -7.049 1.00 95.19 101 LEU A CA 1
ATOM 793 C C . LEU A 1 101 ? 17.406 4.387 -8.067 1.00 95.19 101 LEU A C 1
ATOM 795 O O . LEU A 1 101 ? 18.301 4.185 -8.880 1.00 95.19 101 LEU A O 1
ATOM 799 N N . ALA A 1 102 ? 16.266 3.695 -8.090 1.00 93.25 102 ALA A N 1
ATOM 800 C CA . ALA A 1 102 ? 15.998 2.656 -9.079 1.00 93.25 102 ALA A CA 1
ATOM 801 C C . ALA A 1 102 ? 16.039 3.196 -10.517 1.00 93.25 102 ALA A C 1
ATOM 803 O O . ALA A 1 102 ? 16.638 2.579 -11.395 1.00 93.25 102 ALA A O 1
ATOM 804 N N . ILE A 1 103 ? 15.442 4.369 -10.752 1.00 94.62 103 ILE A N 1
ATOM 805 C CA . ILE A 1 103 ? 15.463 5.032 -12.063 1.00 94.62 103 ILE A CA 1
ATOM 806 C C . ILE A 1 103 ? 16.899 5.385 -12.468 1.00 94.62 103 ILE A C 1
ATOM 808 O O . ILE A 1 103 ? 17.287 5.137 -13.608 1.00 94.62 103 ILE A O 1
ATOM 812 N N . ALA A 1 104 ? 17.713 5.894 -11.539 1.00 95.00 104 ALA A N 1
ATOM 813 C CA . ALA A 1 104 ? 19.126 6.159 -11.801 1.00 95.00 104 ALA A CA 1
ATOM 814 C C . ALA A 1 104 ? 19.893 4.877 -12.177 1.00 95.00 104 ALA A C 1
ATOM 816 O O . ALA A 1 104 ? 20.675 4.893 -13.125 1.00 95.00 104 ALA A O 1
ATOM 817 N N . LEU A 1 105 ? 19.628 3.753 -11.497 1.00 91.81 105 LEU A N 1
ATOM 818 C CA . LEU A 1 105 ? 20.221 2.454 -11.836 1.00 91.81 105 LEU A CA 1
ATOM 819 C C . LEU A 1 105 ? 19.804 1.970 -13.231 1.00 91.81 105 LEU A C 1
ATOM 821 O O . LEU A 1 105 ? 20.643 1.439 -13.950 1.00 91.81 105 LEU A O 1
ATOM 825 N N . TYR A 1 106 ? 18.550 2.175 -13.648 1.00 93.50 106 TYR A N 1
ATOM 826 C CA . TYR A 1 106 ? 18.128 1.836 -15.011 1.00 93.50 106 TYR A CA 1
ATOM 827 C C . TYR A 1 106 ? 18.883 2.630 -16.069 1.00 93.50 106 TYR A C 1
ATOM 829 O O . TYR A 1 106 ? 19.342 2.046 -17.049 1.00 93.50 106 TYR A O 1
ATOM 837 N N . ILE A 1 107 ? 19.046 3.936 -15.854 1.00 94.06 107 ILE A N 1
ATOM 838 C CA . ILE A 1 107 ? 19.801 4.804 -16.764 1.00 94.06 107 ILE A CA 1
ATOM 839 C C . ILE A 1 107 ? 21.277 4.383 -16.807 1.00 94.06 107 ILE A C 1
ATOM 841 O O . ILE A 1 107 ? 21.888 4.411 -17.870 1.00 94.06 107 ILE A O 1
ATOM 845 N N . LEU A 1 108 ? 21.841 3.948 -15.674 1.00 92.69 108 LEU A N 1
ATOM 846 C CA . LEU A 1 108 ? 23.226 3.481 -15.581 1.00 92.69 108 LEU A CA 1
ATOM 847 C C . LEU A 1 108 ? 23.423 2.047 -16.111 1.00 92.69 108 LEU A C 1
ATOM 849 O O . LEU A 1 108 ? 24.545 1.662 -16.431 1.00 92.69 108 LEU A O 1
ATOM 853 N N . SER A 1 109 ? 22.354 1.254 -16.231 1.00 93.44 109 SER A N 1
ATOM 854 C CA . SER A 1 109 ? 22.423 -0.166 -16.607 1.00 93.44 109 SER A CA 1
ATOM 855 C C . SER A 1 109 ? 23.112 -0.477 -17.947 1.00 93.44 109 SER A C 1
ATOM 857 O O . SER A 1 109 ? 23.753 -1.525 -18.018 1.00 93.44 109 SER A O 1
ATOM 859 N N . PRO A 1 110 ? 23.080 0.382 -18.989 1.00 91.94 110 PRO A N 1
ATOM 860 C CA . PRO A 1 110 ? 23.803 0.125 -20.236 1.00 91.94 110 PRO A CA 1
ATOM 861 C C . PRO A 1 110 ? 25.311 0.390 -20.139 1.00 91.94 110 PRO A C 1
ATOM 863 O O . PRO A 1 110 ? 26.069 -0.106 -20.971 1.00 91.94 110 PRO A O 1
ATOM 866 N N . VAL A 1 111 ? 25.775 1.144 -19.133 1.00 92.56 111 VAL A N 1
ATOM 867 C CA . VAL A 1 111 ? 27.181 1.571 -19.020 1.00 92.56 111 VAL A CA 1
ATOM 868 C C . VAL A 1 111 ? 28.161 0.392 -18.971 1.00 92.56 111 VAL A C 1
ATOM 870 O O . VAL A 1 111 ? 29.133 0.426 -19.724 1.00 92.56 111 VAL A O 1
ATOM 873 N N . PRO A 1 112 ? 27.935 -0.681 -18.185 1.00 88.50 112 PRO A N 1
ATOM 874 C CA . PRO A 1 112 ? 28.816 -1.849 -18.196 1.00 88.50 112 PRO A CA 1
ATOM 875 C C . PRO A 1 112 ? 28.938 -2.519 -19.568 1.00 88.50 112 PRO A C 1
ATOM 877 O O . PRO A 1 112 ? 30.021 -2.976 -19.914 1.00 88.50 112 PRO A O 1
ATOM 880 N N . VAL A 1 113 ? 27.863 -2.549 -20.363 1.00 90.00 113 VAL A N 1
ATOM 881 C CA . VAL A 1 113 ? 27.887 -3.112 -21.725 1.00 90.00 113 VAL A CA 1
ATOM 882 C C . VAL A 1 113 ? 28.704 -2.220 -22.654 1.00 90.00 113 VAL A C 1
ATOM 884 O O . VAL A 1 113 ? 29.546 -2.723 -23.391 1.00 90.00 113 VAL A O 1
ATOM 887 N N . MET A 1 114 ? 28.512 -0.899 -22.573 1.00 89.25 114 MET A N 1
ATOM 888 C CA . MET A 1 114 ? 29.266 0.061 -23.385 1.00 89.25 114 MET A CA 1
ATOM 889 C C . MET A 1 114 ? 30.765 0.034 -23.056 1.00 89.25 114 MET A C 1
ATOM 891 O O . MET A 1 114 ? 31.595 0.037 -23.963 1.00 89.25 114 MET A O 1
ATOM 895 N N . LEU A 1 115 ? 31.124 -0.049 -21.770 1.00 88.88 115 LEU A N 1
ATOM 896 C CA . LEU A 1 115 ? 32.520 -0.178 -21.342 1.00 88.88 115 LEU A CA 1
ATOM 897 C C . LEU A 1 115 ? 33.111 -1.525 -21.771 1.00 88.88 115 LEU A C 1
ATOM 899 O O . LEU A 1 115 ? 34.222 -1.553 -22.293 1.00 88.88 115 LEU A O 1
ATOM 903 N N . ALA A 1 116 ? 32.368 -2.626 -21.615 1.00 87.50 116 ALA A N 1
ATOM 904 C CA . ALA A 1 116 ? 32.797 -3.946 -22.070 1.00 87.50 116 ALA A CA 1
ATOM 905 C C . ALA A 1 116 ? 33.151 -3.939 -23.565 1.00 87.50 116 ALA A C 1
ATOM 907 O O . ALA A 1 116 ? 34.223 -4.414 -23.929 1.00 87.50 116 ALA A O 1
ATOM 908 N N . SER A 1 117 ? 32.308 -3.323 -24.403 1.00 84.12 117 SER A N 1
ATOM 909 C CA . SER A 1 117 ? 32.587 -3.168 -25.837 1.00 84.12 117 SER A CA 1
ATOM 910 C C . SER A 1 117 ? 33.722 -2.190 -26.157 1.00 84.12 117 SER A C 1
ATOM 912 O O . SER A 1 117 ? 34.350 -2.321 -27.196 1.00 84.12 117 SER A O 1
ATOM 914 N N . ALA A 1 118 ? 33.998 -1.204 -25.297 1.00 86.50 118 ALA A N 1
ATOM 915 C CA . ALA A 1 118 ? 35.029 -0.196 -25.552 1.00 86.50 118 ALA A CA 1
ATOM 916 C C . ALA A 1 118 ? 36.450 -0.670 -25.198 1.00 86.50 118 ALA A C 1
ATOM 918 O O . ALA A 1 118 ? 37.416 -0.204 -25.795 1.00 86.50 118 ALA A O 1
ATOM 919 N N . PHE A 1 119 ? 36.591 -1.562 -24.210 1.00 84.12 119 PHE A N 1
ATOM 920 C CA . PHE A 1 119 ? 37.899 -2.018 -23.726 1.00 84.12 119 PHE A CA 1
ATOM 921 C C . PHE A 1 119 ? 38.365 -3.347 -24.327 1.00 84.12 119 PHE A C 1
ATOM 923 O O . PHE A 1 119 ? 39.556 -3.652 -24.246 1.00 84.12 119 PHE A O 1
ATOM 930 N N . SER A 1 120 ? 37.473 -4.184 -24.868 1.00 79.06 120 SER A N 1
ATOM 931 C CA . SER A 1 120 ? 37.847 -5.495 -25.415 1.00 79.06 120 SER A CA 1
ATOM 932 C C . SER A 1 120 ? 36.810 -6.042 -26.399 1.00 79.06 120 SER A C 1
ATOM 934 O O . SER A 1 120 ? 35.658 -6.231 -26.028 1.00 79.06 120 SER A O 1
ATOM 936 N N . ASP A 1 121 ? 37.250 -6.455 -27.590 1.00 79.88 121 ASP A N 1
ATOM 937 C CA . ASP A 1 121 ? 36.418 -7.145 -28.599 1.00 79.88 121 ASP A CA 1
ATOM 938 C C . ASP A 1 121 ? 36.202 -8.644 -28.298 1.00 79.88 121 ASP A C 1
ATOM 940 O O . ASP A 1 121 ? 35.866 -9.439 -29.173 1.00 79.88 121 ASP A O 1
ATOM 944 N N . SER A 1 122 ? 36.445 -9.082 -27.060 1.00 86.94 122 SER A N 1
ATOM 945 C CA . SER A 1 122 ? 36.267 -10.485 -26.688 1.00 86.94 122 SER A CA 1
ATOM 946 C C . SER A 1 122 ? 34.811 -10.772 -26.341 1.00 86.94 122 SER A C 1
ATOM 948 O O . SER A 1 122 ? 34.280 -10.199 -25.387 1.00 86.94 122 SER A O 1
ATOM 950 N N . ASP A 1 123 ? 34.221 -11.769 -27.006 1.00 84.19 123 ASP A N 1
ATOM 951 C CA . ASP A 1 123 ? 32.855 -12.247 -26.745 1.00 84.19 123 ASP A CA 1
ATOM 952 C C . ASP A 1 123 ? 32.584 -12.515 -25.255 1.00 84.19 123 ASP A C 1
ATOM 954 O O . ASP A 1 123 ? 31.495 -12.252 -24.745 1.00 84.19 123 ASP A O 1
ATOM 958 N N . ARG A 1 124 ? 33.592 -12.995 -24.510 1.00 85.56 124 ARG A N 1
ATOM 959 C CA . ARG A 1 124 ? 33.473 -13.267 -23.066 1.00 85.56 124 ARG A CA 1
ATOM 960 C C . ARG A 1 124 ? 33.217 -11.999 -22.250 1.00 85.56 124 ARG A C 1
ATOM 962 O O . ARG A 1 124 ? 32.440 -12.038 -21.298 1.00 85.56 124 ARG A O 1
ATOM 969 N N . VAL A 1 125 ? 33.862 -10.890 -22.612 1.00 87.19 125 VAL A N 1
ATOM 970 C CA . VAL A 1 125 ? 33.730 -9.596 -21.924 1.00 87.19 125 VAL A CA 1
ATOM 971 C C . VAL A 1 125 ? 32.378 -8.964 -22.257 1.00 87.19 125 VAL A C 1
ATOM 973 O O . VAL A 1 125 ? 31.705 -8.457 -21.359 1.00 87.19 125 VAL A O 1
ATOM 976 N N . SER A 1 126 ? 31.920 -9.091 -23.505 1.00 84.44 126 SER A N 1
ATOM 977 C CA . SER A 1 126 ? 30.586 -8.647 -23.927 1.00 84.44 126 SER A CA 1
ATOM 978 C C . SER A 1 126 ? 29.463 -9.409 -23.210 1.00 84.44 126 SER A C 1
ATOM 980 O O . SER A 1 126 ? 28.529 -8.785 -22.702 1.00 84.44 126 SER A O 1
ATOM 982 N N . ILE A 1 127 ? 29.571 -10.741 -23.091 1.00 87.06 127 ILE A N 1
ATOM 983 C CA . ILE A 1 127 ? 28.610 -11.568 -22.337 1.00 87.06 127 ILE A CA 1
ATOM 984 C C . ILE A 1 127 ? 28.593 -11.161 -20.858 1.00 87.06 127 ILE A C 1
ATOM 986 O O . ILE A 1 127 ? 27.520 -10.990 -20.280 1.00 87.06 127 ILE A O 1
ATOM 990 N N . LEU A 1 128 ? 29.764 -10.944 -20.251 1.00 87.75 128 LEU A N 1
ATOM 991 C CA . LEU A 1 128 ? 29.866 -10.506 -18.857 1.00 87.75 128 LEU A CA 1
ATOM 992 C C . LEU A 1 128 ? 29.208 -9.132 -18.634 1.00 87.75 128 LEU A C 1
ATOM 994 O O . LEU A 1 128 ? 28.488 -8.947 -17.650 1.00 87.75 128 LEU A O 1
ATOM 998 N N . GLY A 1 129 ? 29.402 -8.189 -19.561 1.00 89.12 129 GLY A N 1
ATOM 999 C CA . GLY A 1 129 ? 28.734 -6.885 -19.547 1.00 89.12 129 GLY A CA 1
ATOM 1000 C C . GLY A 1 129 ? 27.209 -7.007 -19.622 1.00 89.12 129 GLY A C 1
ATOM 1001 O O . GLY A 1 129 ? 26.501 -6.355 -18.853 1.00 89.12 129 GLY A O 1
ATOM 1002 N N . ALA A 1 130 ? 26.696 -7.889 -20.487 1.00 87.00 130 ALA A N 1
ATOM 1003 C CA . ALA A 1 130 ? 25.263 -8.163 -20.593 1.00 87.00 130 ALA A CA 1
ATOM 1004 C C . ALA A 1 130 ? 24.694 -8.784 -19.303 1.00 87.00 130 ALA A C 1
ATOM 1006 O O . ALA A 1 130 ? 23.643 -8.358 -18.825 1.00 87.00 130 ALA A O 1
ATOM 1007 N N . CYS A 1 131 ? 25.405 -9.732 -18.683 1.00 86.69 131 CYS A N 1
ATOM 1008 C CA . CYS A 1 131 ? 25.021 -10.289 -17.382 1.00 86.69 131 CYS A CA 1
ATOM 1009 C C . CYS A 1 131 ? 24.940 -9.203 -16.296 1.00 86.69 131 CYS A C 1
ATOM 1011 O O . CYS A 1 131 ? 23.969 -9.163 -15.540 1.00 86.69 131 CYS A O 1
ATOM 1013 N N . MET A 1 132 ? 25.916 -8.291 -16.243 1.00 89.62 132 MET A N 1
ATOM 1014 C CA . MET A 1 132 ? 25.914 -7.173 -15.290 1.00 89.62 132 MET A CA 1
ATOM 1015 C C . MET A 1 132 ? 24.740 -6.214 -15.515 1.00 89.62 132 MET A C 1
ATOM 1017 O O . MET A 1 132 ? 24.126 -5.773 -14.544 1.00 89.62 132 MET A O 1
ATOM 1021 N N . LEU A 1 133 ? 24.370 -5.943 -16.770 1.00 90.25 133 LEU A N 1
ATOM 1022 C CA . LEU A 1 133 ? 23.177 -5.155 -17.093 1.00 90.25 133 LEU A CA 1
ATOM 1023 C C . LEU A 1 133 ? 21.918 -5.789 -16.496 1.00 90.25 133 LEU A C 1
ATOM 1025 O O . LEU A 1 133 ? 21.162 -5.108 -15.802 1.00 90.25 133 LEU A O 1
ATOM 1029 N N . PHE A 1 134 ? 21.707 -7.092 -16.711 1.00 87.25 134 PHE A N 1
ATOM 1030 C CA . PHE A 1 134 ? 20.535 -7.785 -16.172 1.00 87.25 134 PHE A CA 1
ATOM 1031 C C . PHE A 1 134 ? 20.507 -7.786 -14.641 1.00 87.25 134 PHE A C 1
ATOM 1033 O O . PHE A 1 134 ? 19.435 -7.629 -14.058 1.00 87.25 134 PHE A O 1
ATOM 1040 N N . LEU A 1 135 ? 21.664 -7.888 -13.980 1.00 92.00 135 LEU A N 1
ATOM 1041 C CA . LEU A 1 135 ? 21.751 -7.782 -12.520 1.00 92.00 135 LEU A CA 1
ATOM 1042 C C . LEU A 1 135 ? 21.359 -6.387 -12.015 1.00 92.00 135 LEU A C 1
ATOM 1044 O O . LEU A 1 135 ? 20.604 -6.278 -11.048 1.00 92.00 135 LEU A O 1
ATOM 1048 N N . ILE A 1 136 ? 21.813 -5.321 -12.682 1.00 90.75 136 ILE A N 1
ATOM 1049 C CA . ILE A 1 136 ? 21.446 -3.940 -12.329 1.00 90.75 136 ILE A CA 1
ATOM 1050 C C . ILE A 1 136 ? 19.945 -3.711 -12.543 1.00 90.75 136 ILE A C 1
ATOM 1052 O O . ILE A 1 136 ? 19.277 -3.151 -11.673 1.00 90.75 136 ILE A O 1
ATOM 1056 N N . VAL A 1 137 ? 19.396 -4.187 -13.664 1.00 92.56 137 VAL A N 1
ATOM 1057 C CA . VAL A 1 137 ? 17.957 -4.135 -13.975 1.00 92.56 137 VAL A CA 1
ATOM 1058 C C . VAL A 1 137 ? 17.136 -4.890 -12.925 1.00 92.56 137 VAL A C 1
ATOM 1060 O O . VAL A 1 137 ? 16.126 -4.371 -12.441 1.00 92.56 137 VAL A O 1
ATOM 1063 N N . ALA A 1 138 ? 17.575 -6.084 -12.521 1.00 87.12 138 ALA A N 1
ATOM 1064 C CA . ALA A 1 138 ? 16.915 -6.870 -11.482 1.00 87.12 138 ALA A CA 1
ATOM 1065 C C . ALA A 1 138 ? 16.926 -6.142 -10.128 1.00 87.12 138 ALA A C 1
ATOM 1067 O O . ALA A 1 138 ? 15.883 -6.029 -9.479 1.00 87.12 138 ALA A O 1
ATOM 1068 N N . ALA A 1 139 ? 18.072 -5.579 -9.731 1.00 89.75 139 ALA A N 1
ATOM 1069 C CA . ALA A 1 139 ? 18.199 -4.797 -8.503 1.00 89.75 139 ALA A CA 1
ATOM 1070 C C . ALA A 1 139 ? 17.311 -3.538 -8.518 1.00 89.75 139 ALA A C 1
ATOM 1072 O O . ALA A 1 139 ? 16.618 -3.258 -7.538 1.00 89.75 139 ALA A O 1
ATOM 1073 N N . ALA A 1 140 ? 17.270 -2.809 -9.638 1.00 89.88 140 ALA A N 1
ATOM 1074 C CA . ALA A 1 140 ? 16.403 -1.644 -9.811 1.00 89.88 140 ALA A CA 1
ATOM 1075 C C . ALA A 1 140 ? 14.913 -2.018 -9.715 1.00 89.88 140 ALA A C 1
ATOM 1077 O O . ALA A 1 140 ? 14.148 -1.356 -9.010 1.00 89.88 140 ALA A O 1
ATOM 1078 N N . THR A 1 141 ? 14.505 -3.117 -10.361 1.00 88.88 141 THR A N 1
ATOM 1079 C CA . THR A 1 141 ? 13.127 -3.631 -10.298 1.00 88.88 141 THR A CA 1
ATOM 1080 C C . THR A 1 141 ? 12.734 -3.976 -8.864 1.00 88.88 141 THR A C 1
ATOM 1082 O O . THR A 1 141 ? 11.681 -3.546 -8.389 1.00 88.88 141 THR A O 1
ATOM 1085 N N . PHE A 1 142 ? 13.598 -4.700 -8.146 1.00 90.00 142 PHE A N 1
ATOM 1086 C CA . PHE A 1 142 ? 13.380 -5.049 -6.743 1.00 90.00 142 PHE A CA 1
ATOM 1087 C C . PHE A 1 142 ? 13.169 -3.803 -5.873 1.00 90.00 142 PHE A C 1
ATOM 1089 O O . PHE A 1 142 ? 12.243 -3.754 -5.061 1.00 90.00 142 PHE A O 1
ATOM 1096 N N . LEU A 1 143 ? 13.9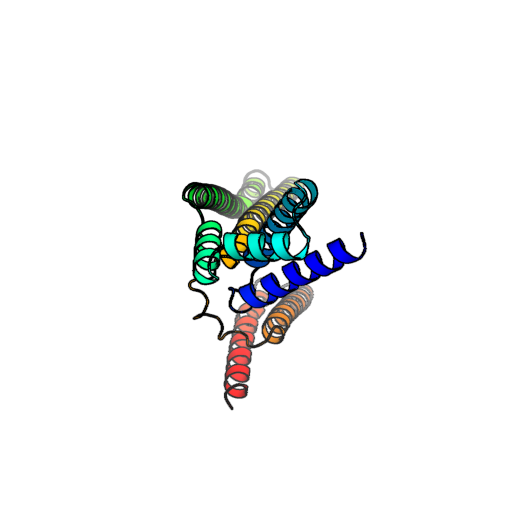71 -2.759 -6.095 1.00 89.31 143 LEU A N 1
ATOM 1097 C CA . LEU A 1 143 ? 13.887 -1.506 -5.350 1.00 89.31 143 LEU A CA 1
ATOM 1098 C C . LEU A 1 143 ? 12.548 -0.776 -5.576 1.00 89.31 143 LEU A C 1
ATOM 1100 O O . LEU A 1 143 ? 11.963 -0.264 -4.619 1.00 89.31 143 LEU A O 1
ATOM 1104 N N . ILE A 1 144 ? 12.019 -0.784 -6.808 1.00 89.56 144 ILE A N 1
ATOM 1105 C CA . ILE A 1 144 ? 10.688 -0.232 -7.126 1.00 89.56 144 ILE A CA 1
ATOM 1106 C C . ILE A 1 144 ? 9.582 -1.035 -6.450 1.00 89.56 144 ILE A C 1
ATOM 1108 O O . ILE A 1 144 ? 8.682 -0.449 -5.844 1.00 89.56 144 ILE A O 1
ATOM 1112 N N . VAL A 1 145 ? 9.632 -2.366 -6.532 1.00 89.69 145 VAL A N 1
ATOM 1113 C CA . VAL A 1 145 ? 8.611 -3.226 -5.918 1.00 89.69 145 VAL A CA 1
ATOM 1114 C C . VAL A 1 145 ? 8.589 -3.012 -4.406 1.00 89.69 145 VAL A C 1
ATOM 1116 O O . VAL A 1 145 ? 7.519 -2.799 -3.831 1.00 89.69 145 VAL A O 1
ATOM 1119 N N . TYR A 1 146 ? 9.759 -2.948 -3.771 1.00 86.31 146 TYR A N 1
ATOM 1120 C CA . TYR A 1 146 ? 9.879 -2.664 -2.345 1.00 86.31 146 TYR A CA 1
ATOM 1121 C C . TYR A 1 146 ? 9.330 -1.275 -1.975 1.00 86.31 146 TYR A C 1
ATOM 1123 O O . TYR A 1 146 ? 8.519 -1.149 -1.053 1.00 86.31 146 TYR A O 1
ATOM 1131 N N . ALA A 1 147 ? 9.684 -0.235 -2.739 1.00 88.19 147 ALA A N 1
ATOM 1132 C CA . ALA A 1 147 ? 9.144 1.113 -2.552 1.00 88.19 147 ALA A CA 1
ATOM 1133 C C . ALA A 1 147 ? 7.613 1.164 -2.724 1.00 88.19 147 ALA A C 1
ATOM 1135 O O . ALA A 1 147 ? 6.921 1.867 -1.983 1.00 88.19 147 ALA A O 1
ATOM 1136 N N . SER A 1 148 ? 7.068 0.395 -3.670 1.00 83.62 148 SER A N 1
ATOM 1137 C CA . SER A 1 148 ? 5.626 0.320 -3.924 1.00 83.62 148 SER A CA 1
ATOM 1138 C C . SER A 1 148 ? 4.868 -0.345 -2.770 1.00 83.62 148 SER A C 1
ATOM 1140 O O . SER A 1 148 ? 3.838 0.173 -2.331 1.00 83.62 148 SER A O 1
ATOM 1142 N N . SER A 1 149 ? 5.420 -1.431 -2.219 1.00 80.56 149 SER A N 1
ATOM 1143 C CA . SER A 1 149 ? 4.867 -2.145 -1.064 1.00 80.56 149 SER A CA 1
ATOM 1144 C C . SER A 1 149 ? 4.858 -1.256 0.180 1.00 80.56 149 SER A C 1
ATOM 1146 O O . SER A 1 149 ? 3.854 -1.140 0.878 1.00 80.56 149 SER A O 1
ATOM 1148 N N . MET A 1 150 ? 5.935 -0.503 0.401 1.00 79.25 150 MET A N 1
ATOM 1149 C CA . MET A 1 150 ? 6.018 0.458 1.499 1.00 79.25 150 MET A CA 1
ATOM 1150 C C . MET A 1 150 ? 4.936 1.552 1.414 1.00 79.25 150 MET A C 1
ATOM 1152 O O . MET A 1 150 ? 4.417 2.014 2.431 1.00 79.25 150 MET A O 1
ATOM 1156 N N . ARG A 1 151 ? 4.551 1.951 0.197 1.00 75.44 151 ARG A N 1
ATOM 1157 C CA . ARG A 1 151 ? 3.503 2.953 -0.037 1.00 75.44 151 ARG A CA 1
ATOM 1158 C C . ARG A 1 151 ? 2.087 2.385 0.123 1.00 75.44 151 ARG A C 1
ATOM 1160 O O . ARG A 1 151 ? 1.182 3.133 0.499 1.00 75.44 151 ARG A O 1
ATOM 1167 N N . SER A 1 152 ? 1.875 1.094 -0.147 1.00 70.00 152 SER A N 1
ATOM 1168 C CA . SER A 1 152 ? 0.551 0.457 -0.063 1.00 70.00 152 SER A CA 1
ATOM 1169 C C . SER A 1 152 ? 0.047 0.338 1.380 1.00 70.00 152 SER A C 1
ATOM 1171 O O . SER A 1 152 ? -1.137 0.578 1.622 1.00 70.00 152 SER A O 1
ATOM 1173 N N . GLN A 1 153 ? 0.944 0.094 2.342 1.00 65.31 153 GLN A N 1
ATOM 1174 C CA . GLN A 1 153 ? 0.603 -0.028 3.767 1.00 65.31 153 GLN A CA 1
ATOM 1175 C C . GLN A 1 153 ? -0.031 1.247 4.350 1.00 65.31 153 GLN A C 1
ATOM 1177 O O . GLN A 1 153 ? -0.920 1.172 5.194 1.00 65.31 153 GLN A O 1
ATOM 1182 N N . PHE A 1 154 ? 0.361 2.429 3.865 1.00 63.06 154 PHE A N 1
ATOM 1183 C CA . PHE A 1 154 ? -0.205 3.705 4.325 1.00 63.06 154 PHE A CA 1
ATOM 1184 C C . PHE A 1 154 ? -1.504 4.084 3.607 1.00 63.06 154 PHE A C 1
ATOM 1186 O O . PHE A 1 154 ? -2.370 4.728 4.192 1.00 63.06 154 PHE A O 1
ATOM 1193 N N . LYS A 1 155 ? -1.680 3.639 2.358 1.00 59.31 155 LYS A N 1
ATOM 1194 C CA . LYS A 1 155 ? -2.908 3.874 1.582 1.00 59.31 155 LYS A CA 1
ATOM 1195 C C . LYS A 1 155 ? -4.113 3.099 2.137 1.00 59.31 155 LYS A C 1
ATOM 1197 O O . LYS A 1 155 ? -5.247 3.482 1.865 1.00 59.31 155 LYS A O 1
ATOM 1202 N N . GLY A 1 156 ? -3.875 2.019 2.888 1.00 52.94 156 GLY A N 1
ATOM 1203 C CA . GLY A 1 156 ? -4.914 1.277 3.608 1.00 52.94 156 GLY A CA 1
ATOM 1204 C C . GLY A 1 156 ? -5.533 2.070 4.763 1.00 52.94 156 GLY A C 1
ATOM 1205 O O . GLY A 1 156 ? -6.744 2.035 4.918 1.00 52.94 156 GLY A O 1
ATOM 1206 N N . ARG A 1 157 ? -4.724 2.847 5.501 1.00 49.50 157 ARG A N 1
ATOM 1207 C CA . ARG A 1 157 ? -5.181 3.702 6.616 1.00 49.50 157 ARG A CA 1
ATOM 1208 C C . ARG A 1 157 ? -5.864 4.991 6.154 1.00 49.50 157 ARG A C 1
ATOM 1210 O O . ARG A 1 157 ? -6.841 5.422 6.741 1.00 49.50 157 ARG A O 1
ATOM 1217 N N . GLU A 1 158 ? -5.405 5.575 5.050 1.00 47.12 158 GLU A N 1
ATOM 1218 C CA . GLU A 1 158 ? -5.985 6.808 4.481 1.00 47.12 158 GLU A CA 1
ATOM 1219 C C . GLU A 1 158 ? -7.409 6.602 3.919 1.00 47.12 158 GLU A C 1
ATOM 1221 O O . GLU A 1 158 ? -8.144 7.561 3.720 1.00 47.12 158 GLU A O 1
ATOM 1226 N N . LYS A 1 159 ? -7.816 5.350 3.656 1.00 47.25 159 LYS A N 1
ATOM 1227 C CA . LYS A 1 159 ? -9.183 5.003 3.230 1.00 47.25 159 LYS A CA 1
ATOM 1228 C C . LYS A 1 159 ? -10.165 4.808 4.392 1.00 47.25 159 LYS A C 1
ATOM 1230 O O . LYS A 1 159 ? -11.356 4.699 4.113 1.00 47.25 159 LYS A O 1
ATOM 1235 N N . SER A 1 160 ? -9.676 4.735 5.632 1.00 43.56 160 SER A N 1
ATOM 1236 C CA . SER A 1 160 ? -10.499 4.568 6.836 1.00 43.56 160 SER A CA 1
ATOM 1237 C C . SER A 1 160 ? -11.028 5.896 7.378 1.00 43.56 160 SER A C 1
ATOM 1239 O O . SER A 1 160 ? -12.093 5.905 7.979 1.00 43.56 160 SER A O 1
ATOM 1241 N N . ALA A 1 161 ? -10.360 7.019 7.088 1.00 41.97 161 ALA A N 1
ATOM 1242 C CA . ALA A 1 161 ? -10.886 8.347 7.385 1.00 41.97 161 ALA A CA 1
ATOM 1243 C C . ALA A 1 161 ? -12.053 8.669 6.424 1.00 41.97 161 ALA A C 1
ATOM 1245 O O . ALA A 1 161 ? -11.834 8.783 5.209 1.00 41.97 161 ALA A O 1
ATOM 1246 N N . PRO A 1 162 ? -13.295 8.832 6.916 1.00 42.66 162 PRO A N 1
ATOM 1247 C CA . PRO A 1 162 ? -14.454 9.071 6.073 1.00 42.66 162 PRO A CA 1
ATOM 1248 C C . PRO A 1 162 ? -14.513 10.555 5.714 1.00 42.66 162 PRO A C 1
ATOM 1250 O O . PRO A 1 162 ? -15.384 11.289 6.158 1.00 42.66 162 PRO A O 1
ATOM 1253 N N . SER A 1 163 ? -13.580 11.051 4.906 1.00 48.22 163 SER A N 1
ATOM 1254 C CA . SER A 1 163 ? -13.763 12.362 4.286 1.00 48.22 163 SER A CA 1
ATOM 1255 C C . SER A 1 163 ? -12.995 12.497 2.972 1.00 48.22 163 SER A C 1
ATOM 1257 O O . SER A 1 163 ? -11.852 12.085 2.813 1.00 48.22 163 SER A O 1
ATOM 1259 N N . VAL A 1 164 ? -13.678 13.103 1.997 1.00 43.19 164 VAL A N 1
ATOM 1260 C CA . VAL A 1 164 ? -13.172 13.599 0.700 1.00 43.19 164 VAL A CA 1
ATOM 1261 C C . VAL A 1 164 ? -13.079 12.609 -0.481 1.00 43.19 164 VAL A C 1
ATOM 1263 O O . VAL A 1 164 ? -12.790 13.033 -1.595 1.00 43.19 164 VAL A O 1
ATOM 1266 N N . LYS A 1 165 ? -13.472 11.330 -0.360 1.00 38.53 165 LYS A N 1
ATOM 1267 C CA . LYS A 1 165 ? -13.666 10.454 -1.553 1.00 38.53 165 LYS A CA 1
ATOM 1268 C C . LYS A 1 165 ? -15.112 10.110 -1.913 1.00 38.53 165 LYS A C 1
ATOM 1270 O O . LYS A 1 165 ? -15.342 9.288 -2.797 1.00 38.53 165 LYS A O 1
ATOM 1275 N N . ALA A 1 166 ? -16.092 10.794 -1.326 1.00 38.31 166 ALA A N 1
ATOM 1276 C CA . ALA A 1 166 ? -17.491 10.691 -1.757 1.00 38.31 166 ALA A CA 1
ATOM 1277 C C . ALA A 1 166 ? -17.767 11.339 -3.135 1.00 38.31 166 ALA A C 1
ATOM 1279 O O . ALA A 1 166 ? -18.846 11.153 -3.679 1.00 38.31 166 ALA A O 1
ATOM 1280 N N . LYS A 1 167 ? -16.798 12.050 -3.739 1.00 35.22 167 LYS A N 1
ATOM 1281 C CA . LYS A 1 167 ? -16.921 12.623 -5.097 1.00 35.22 167 LYS A CA 1
ATOM 1282 C C . LYS A 1 167 ? -16.104 11.918 -6.187 1.00 35.22 167 LYS A C 1
ATOM 1284 O O . LYS A 1 167 ? -16.091 12.376 -7.318 1.00 35.22 167 LYS A O 1
ATOM 1289 N N . GLU A 1 168 ? -15.459 10.791 -5.883 1.00 36.47 168 GLU A N 1
ATOM 1290 C CA . GLU A 1 168 ? -14.708 10.005 -6.885 1.00 36.47 168 GLU A CA 1
ATOM 1291 C C . GLU A 1 168 ? -15.267 8.578 -7.066 1.00 36.47 168 GLU A C 1
ATOM 1293 O O . GLU A 1 168 ? -14.693 7.756 -7.779 1.00 36.47 168 GLU A O 1
ATOM 1298 N N . LYS A 1 169 ? -16.410 8.279 -6.429 1.00 35.22 169 LYS A N 1
ATOM 1299 C CA . LYS A 1 169 ? -17.172 7.028 -6.574 1.00 35.22 169 LYS A CA 1
ATOM 1300 C C . LYS A 1 169 ? -18.230 7.117 -7.685 1.00 35.22 169 LYS A C 1
ATOM 1302 O O . LYS A 1 169 ? -19.357 6.680 -7.517 1.00 35.22 169 LYS A O 1
ATOM 1307 N N . GLU A 1 170 ? -17.845 7.632 -8.847 1.00 36.53 170 GLU A N 1
ATOM 1308 C CA . GLU A 1 170 ? -18.550 7.337 -10.104 1.00 36.53 170 GLU A CA 1
ATOM 1309 C C . GLU A 1 170 ? -17.569 6.746 -11.125 1.00 36.53 170 GLU A C 1
ATOM 1311 O O . GLU A 1 170 ? -17.536 7.087 -12.300 1.00 36.53 170 GLU A O 1
ATOM 1316 N N . ASN A 1 171 ? -16.702 5.841 -10.667 1.00 38.41 171 ASN A N 1
ATOM 1317 C CA . ASN A 1 171 ? -15.985 4.942 -11.567 1.00 38.41 171 ASN A CA 1
ATOM 1318 C C . ASN A 1 171 ? -16.026 3.504 -11.043 1.00 38.41 171 ASN A C 1
ATOM 1320 O O . ASN A 1 171 ? -15.050 2.756 -11.063 1.00 38.41 171 ASN A O 1
ATOM 1324 N N . GLU A 1 172 ? -17.214 3.121 -10.577 1.00 42.41 172 GLU A N 1
ATOM 1325 C CA . GLU A 1 172 ? -17.632 1.737 -10.352 1.00 42.41 172 GLU A CA 1
ATOM 1326 C C . GLU A 1 172 ? -17.981 1.035 -11.682 1.00 42.41 172 GLU A C 1
ATOM 1328 O O . GLU A 1 172 ? -18.605 -0.022 -11.714 1.00 42.41 172 GLU A O 1
ATOM 1333 N N . ARG A 1 173 ? -17.547 1.596 -12.823 1.00 44.91 173 ARG A N 1
ATOM 1334 C CA . ARG A 1 173 ? -17.712 0.989 -14.145 1.00 44.91 173 ARG A CA 1
ATOM 1335 C C . ARG A 1 173 ? -16.663 -0.106 -14.358 1.00 44.91 173 ARG A C 1
ATOM 1337 O O . ARG A 1 173 ? -15.699 0.009 -15.106 1.00 44.91 173 ARG A O 1
ATOM 1344 N N . SER A 1 174 ? -16.981 -1.228 -13.722 1.00 51.03 174 SER A N 1
ATOM 1345 C CA . SER A 1 174 ? -16.636 -2.616 -14.024 1.00 51.03 174 SER A CA 1
ATOM 1346 C C . SER A 1 174 ? -15.203 -3.096 -13.693 1.00 51.03 174 SER A C 1
ATOM 1348 O O . SER A 1 174 ? -14.245 -2.758 -14.393 1.00 51.03 174 SER A O 1
ATOM 1350 N N . PRO A 1 175 ? -15.024 -4.001 -12.706 1.00 55.53 175 PRO A N 1
ATOM 1351 C CA . PRO A 1 175 ? -13.819 -4.841 -12.609 1.00 55.53 175 PRO A CA 1
ATOM 1352 C C . PRO A 1 175 ? -13.506 -5.589 -13.923 1.00 55.53 175 PRO A C 1
ATOM 1354 O O . PRO A 1 175 ? -12.343 -5.873 -14.203 1.00 55.53 175 PRO A O 1
ATOM 1357 N N . LEU A 1 176 ? -14.520 -5.804 -14.773 1.00 54.44 176 LEU A N 1
ATOM 1358 C CA . LEU A 1 176 ? -14.382 -6.344 -16.128 1.00 54.44 176 LEU A CA 1
ATOM 1359 C C . LEU A 1 176 ? -13.499 -5.473 -17.036 1.00 54.44 176 LEU A C 1
ATOM 1361 O O . LEU A 1 176 ? -12.635 -6.019 -17.708 1.00 54.44 176 LEU A O 1
ATOM 1365 N N . ARG A 1 177 ? -13.624 -4.136 -17.029 1.00 61.41 177 ARG A N 1
ATOM 1366 C CA . ARG A 1 177 ? -12.754 -3.251 -17.836 1.00 61.41 177 ARG A CA 1
ATOM 1367 C C . ARG A 1 177 ? -11.280 -3.363 -17.444 1.00 61.41 177 ARG A C 1
ATOM 1369 O O . ARG A 1 177 ? -10.418 -3.409 -18.315 1.00 61.41 177 ARG A O 1
ATOM 1376 N N . LYS A 1 178 ? -10.984 -3.453 -16.142 1.00 59.59 178 LYS A N 1
ATOM 1377 C CA . LYS A 1 178 ? -9.604 -3.607 -15.645 1.00 59.59 178 LYS A CA 1
ATOM 1378 C C . LYS A 1 178 ? -9.013 -4.968 -16.020 1.00 59.59 178 LYS A C 1
ATOM 1380 O O . LYS A 1 178 ? -7.865 -5.029 -16.450 1.00 59.59 178 LYS A O 1
ATOM 1385 N N . ALA A 1 179 ? -9.807 -6.033 -15.910 1.00 64.94 179 ALA A N 1
ATOM 1386 C CA . ALA A 1 179 ? -9.398 -7.376 -16.313 1.00 64.94 179 ALA A CA 1
ATOM 1387 C C . ALA A 1 179 ? -9.167 -7.470 -17.832 1.00 64.94 179 ALA A C 1
ATOM 1389 O O . ALA A 1 179 ? -8.119 -7.947 -18.265 1.00 64.94 179 ALA A O 1
ATOM 1390 N N . VAL A 1 180 ? -10.092 -6.935 -18.637 1.00 67.00 180 VAL A N 1
ATOM 1391 C CA . VAL A 1 180 ? -9.991 -6.904 -20.105 1.00 67.00 180 VAL A CA 1
ATOM 1392 C C . VAL A 1 180 ? -8.769 -6.101 -20.553 1.00 67.00 180 VAL A C 1
ATOM 1394 O O . VAL A 1 180 ? -8.002 -6.586 -21.379 1.00 67.00 180 VAL A O 1
ATOM 1397 N N . GLY A 1 181 ? -8.512 -4.937 -19.946 1.00 66.38 181 GLY A N 1
ATOM 1398 C CA . GLY A 1 181 ? -7.314 -4.146 -20.239 1.00 66.38 181 GLY A CA 1
ATOM 1399 C C . GLY A 1 18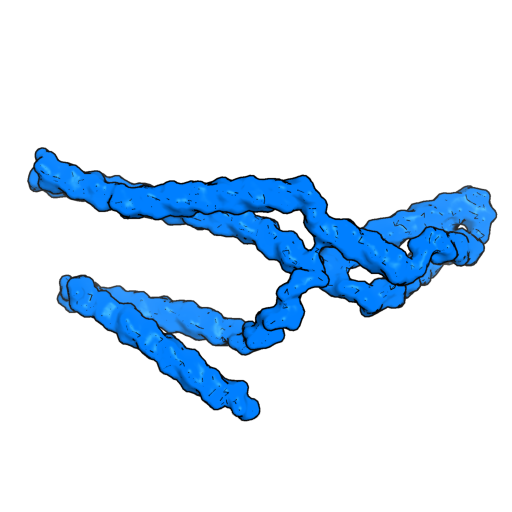1 ? -6.012 -4.904 -19.952 1.00 66.38 181 GLY A C 1
ATOM 1400 O O . GLY A 1 181 ? -5.090 -4.876 -20.765 1.00 66.38 181 GLY A O 1
ATOM 1401 N N . SER A 1 182 ? -5.943 -5.641 -18.835 1.00 70.12 182 SER A N 1
ATOM 1402 C CA . SER A 1 182 ? -4.766 -6.465 -18.514 1.00 70.12 182 SER A CA 1
ATOM 1403 C C . SER A 1 182 ? -4.589 -7.665 -19.452 1.00 70.12 182 SER A C 1
ATOM 1405 O O . SER A 1 182 ? -3.465 -7.972 -19.846 1.00 70.12 182 SER A O 1
ATOM 1407 N N . ALA A 1 183 ? -5.685 -8.303 -19.871 1.00 75.94 183 ALA A N 1
ATOM 1408 C CA . ALA A 1 183 ? -5.650 -9.423 -20.805 1.00 75.94 183 ALA A CA 1
ATOM 1409 C C . ALA A 1 183 ? -5.185 -8.980 -22.200 1.00 75.94 183 ALA A C 1
ATOM 1411 O O . ALA A 1 183 ? -4.358 -9.649 -22.815 1.00 75.94 183 ALA A O 1
ATOM 1412 N N . ILE A 1 184 ? -5.650 -7.818 -22.672 1.00 75.94 184 ILE A N 1
ATOM 1413 C CA . ILE A 1 184 ? -5.243 -7.253 -23.964 1.00 75.94 184 ILE A CA 1
ATOM 1414 C C . ILE A 1 184 ? -3.738 -6.968 -23.986 1.00 75.94 184 ILE A C 1
ATOM 1416 O O . ILE A 1 184 ? -3.076 -7.292 -24.967 1.00 75.94 184 ILE A O 1
ATOM 1420 N N . TRP A 1 185 ? -3.169 -6.438 -22.900 1.00 77.44 185 TRP A N 1
ATOM 1421 C CA . TRP A 1 185 ? -1.722 -6.221 -22.802 1.00 77.44 185 TRP A CA 1
ATOM 1422 C C . TRP A 1 185 ? -0.914 -7.515 -22.920 1.00 77.44 185 TRP A C 1
ATOM 1424 O O . TRP A 1 185 ? 0.094 -7.540 -23.624 1.00 77.44 185 TRP A O 1
ATOM 1434 N N . ILE A 1 186 ? -1.372 -8.600 -22.291 1.00 82.25 186 ILE A N 1
ATOM 1435 C CA . ILE A 1 186 ? -0.724 -9.914 -22.405 1.00 82.25 186 ILE A CA 1
ATOM 1436 C C . ILE A 1 186 ? -0.794 -10.423 -23.850 1.00 82.25 186 ILE A C 1
ATOM 1438 O O . ILE A 1 186 ? 0.210 -10.895 -24.377 1.00 82.25 186 ILE A O 1
ATOM 1442 N N . VAL A 1 187 ? -1.946 -10.281 -24.515 1.00 82.00 187 VAL A N 1
ATOM 1443 C CA . VAL A 1 187 ? -2.120 -10.684 -25.920 1.00 82.00 187 VAL A CA 1
ATOM 1444 C C . VAL A 1 187 ? -1.234 -9.854 -26.853 1.00 82.00 187 VAL A C 1
ATOM 1446 O O . VAL A 1 187 ? -0.579 -10.422 -27.721 1.00 82.00 187 VAL A O 1
ATOM 1449 N N . ILE A 1 188 ? -1.147 -8.534 -26.656 1.00 81.19 188 ILE A N 1
ATOM 1450 C CA . ILE A 1 188 ? -0.269 -7.647 -27.437 1.00 81.19 188 ILE A CA 1
ATOM 1451 C C . ILE A 1 188 ? 1.193 -8.076 -27.291 1.00 81.19 188 ILE A C 1
ATOM 1453 O O . ILE A 1 188 ? 1.902 -8.180 -28.289 1.00 81.19 188 ILE A O 1
ATOM 1457 N N . VAL A 1 189 ? 1.639 -8.364 -26.065 1.00 80.19 189 VAL A N 1
ATOM 1458 C CA . VAL A 1 189 ? 3.009 -8.828 -25.802 1.00 80.19 189 VAL A CA 1
ATOM 1459 C C . VAL A 1 189 ? 3.256 -10.203 -26.424 1.00 80.19 189 VAL A C 1
ATOM 1461 O O . VAL A 1 189 ? 4.303 -10.408 -27.031 1.00 80.19 189 VAL A O 1
ATOM 1464 N N . ALA A 1 190 ? 2.298 -11.129 -26.334 1.00 81.25 190 ALA A N 1
ATOM 1465 C CA . ALA A 1 190 ? 2.406 -12.447 -26.954 1.00 81.25 190 ALA A CA 1
ATOM 1466 C C . ALA A 1 190 ? 2.509 -12.353 -28.486 1.00 81.25 190 ALA A C 1
ATOM 1468 O O . ALA A 1 190 ? 3.395 -12.965 -29.077 1.00 81.25 190 ALA A O 1
ATOM 1469 N N . VAL A 1 191 ? 1.668 -11.531 -29.125 1.00 83.12 191 VAL A N 1
ATOM 1470 C CA . VAL A 1 191 ? 1.717 -11.276 -30.574 1.00 83.12 191 VAL A CA 1
ATOM 1471 C C . VAL A 1 191 ? 3.034 -10.607 -30.965 1.00 83.12 191 VAL A C 1
ATOM 1473 O O . VAL A 1 191 ? 3.669 -11.045 -31.922 1.00 83.12 191 VAL A O 1
ATOM 1476 N N . TYR A 1 192 ? 3.486 -9.601 -30.208 1.00 80.56 192 TYR A N 1
ATOM 1477 C CA . TYR A 1 192 ? 4.789 -8.969 -30.414 1.00 80.56 192 TYR A CA 1
ATOM 1478 C C . TYR A 1 192 ? 5.919 -10.000 -30.367 1.00 80.56 192 TYR A C 1
ATOM 1480 O O . TYR A 1 192 ? 6.720 -10.050 -31.294 1.00 80.56 192 TYR A O 1
ATOM 1488 N N . LEU A 1 193 ? 5.959 -10.863 -29.347 1.00 82.06 193 LEU A N 1
ATOM 1489 C CA . LEU A 1 193 ? 6.992 -11.890 -29.225 1.00 82.06 193 LEU A CA 1
ATOM 1490 C C . LEU A 1 193 ? 6.932 -12.892 -30.381 1.00 82.06 193 LEU A C 1
ATOM 1492 O O . LEU A 1 193 ? 7.955 -13.122 -31.020 1.00 82.06 193 LEU A O 1
ATOM 1496 N N . CYS A 1 194 ? 5.758 -13.437 -30.711 1.00 83.00 194 CYS A N 1
ATOM 1497 C CA . CYS A 1 194 ? 5.604 -14.369 -31.831 1.00 83.00 194 CYS A CA 1
ATOM 1498 C C . CYS A 1 194 ? 6.088 -13.764 -33.157 1.00 83.00 194 CYS A C 1
ATOM 1500 O O . CYS A 1 194 ? 6.861 -14.395 -33.876 1.00 83.00 194 CYS A O 1
ATOM 1502 N N . VAL A 1 195 ? 5.684 -12.527 -33.463 1.00 81.31 195 VAL A N 1
ATOM 1503 C CA . VAL A 1 195 ? 6.095 -11.839 -34.693 1.00 81.31 195 VAL A CA 1
ATOM 1504 C C . VAL A 1 195 ? 7.586 -11.503 -34.658 1.00 81.31 195 VAL A C 1
ATOM 1506 O O . VAL A 1 195 ? 8.268 -11.686 -35.664 1.00 81.31 195 VAL A O 1
ATOM 1509 N N . SER A 1 196 ? 8.116 -11.062 -33.516 1.00 80.56 196 SER A N 1
ATOM 1510 C CA . SER A 1 196 ? 9.524 -10.673 -33.363 1.00 80.56 196 SER A CA 1
ATOM 1511 C C . SER A 1 196 ? 10.478 -11.862 -33.466 1.00 80.56 196 SER A C 1
ATOM 1513 O O . SER A 1 196 ? 11.529 -11.739 -34.089 1.00 80.56 196 SER A O 1
ATOM 1515 N N . PHE A 1 197 ? 10.094 -13.037 -32.960 1.00 78.25 197 PHE A N 1
ATOM 1516 C CA . PHE A 1 197 ? 10.863 -14.269 -33.159 1.00 78.25 197 PHE A CA 1
ATOM 1517 C C . PHE A 1 197 ? 10.801 -14.766 -34.606 1.00 78.25 197 PHE A C 1
ATOM 1519 O O . PHE A 1 197 ? 11.820 -15.194 -35.143 1.00 78.25 197 PHE A O 1
ATOM 1526 N N . TRP A 1 198 ? 9.639 -14.673 -35.259 1.00 80.50 198 TRP A N 1
ATOM 1527 C CA . TRP A 1 198 ? 9.479 -15.147 -36.636 1.00 80.50 198 TRP A CA 1
ATOM 1528 C C . TRP A 1 198 ? 10.203 -14.266 -37.657 1.00 80.50 198 TRP A C 1
ATOM 1530 O O . TRP A 1 198 ? 10.781 -14.759 -38.620 1.00 80.50 198 TRP A O 1
ATOM 1540 N N . THR A 1 199 ? 10.166 -12.948 -37.454 1.00 78.38 199 THR A N 1
ATOM 1541 C CA . THR A 1 199 ? 10.744 -11.979 -38.396 1.00 78.38 199 THR A CA 1
ATOM 1542 C C . THR A 1 199 ? 12.180 -11.588 -38.059 1.00 78.38 199 THR A C 1
ATOM 1544 O O . THR A 1 199 ? 12.849 -11.020 -38.916 1.00 78.38 199 THR A O 1
ATOM 1547 N N . SER A 1 200 ? 12.665 -11.851 -36.834 1.00 72.81 200 SER A N 1
ATOM 1548 C CA . SER A 1 200 ? 13.962 -11.374 -36.305 1.00 72.81 200 SER A CA 1
ATOM 1549 C C . SER A 1 200 ? 14.224 -9.869 -36.514 1.00 72.81 200 SER A C 1
ATOM 1551 O O . SER A 1 200 ? 15.339 -9.381 -36.336 1.00 72.81 200 SER A O 1
ATOM 1553 N N . ALA A 1 201 ? 13.184 -9.103 -36.850 1.00 74.44 201 ALA A N 1
ATOM 1554 C CA . ALA A 1 201 ? 13.230 -7.693 -37.203 1.00 74.44 201 ALA A CA 1
ATOM 1555 C C . ALA A 1 201 ? 12.767 -6.843 -36.015 1.00 74.44 201 ALA A C 1
ATOM 1557 O O . ALA A 1 201 ? 11.815 -6.067 -36.102 1.00 74.44 201 ALA A O 1
ATOM 1558 N N . TRP A 1 202 ? 13.467 -6.996 -34.889 1.00 70.75 202 TRP A N 1
ATOM 1559 C CA . TRP A 1 202 ? 13.176 -6.350 -33.599 1.00 70.75 202 TRP A CA 1
ATOM 1560 C C . TRP A 1 202 ? 13.023 -4.820 -33.681 1.00 70.75 202 TRP A C 1
ATOM 1562 O O . TRP A 1 202 ? 12.339 -4.208 -32.867 1.00 70.75 202 TRP A O 1
ATOM 1572 N N . HIS A 1 203 ? 13.627 -4.197 -34.694 1.00 70.12 203 HIS A N 1
ATOM 1573 C CA . HIS A 1 203 ? 13.560 -2.762 -34.968 1.00 70.12 203 HIS A CA 1
ATOM 1574 C C . HIS A 1 203 ? 12.218 -2.302 -35.567 1.00 70.12 203 HIS A C 1
ATOM 1576 O O . HIS A 1 203 ? 11.888 -1.122 -35.483 1.00 70.12 203 HIS A O 1
ATOM 1582 N N . LEU A 1 204 ? 11.437 -3.207 -36.167 1.00 70.19 204 LEU A N 1
ATOM 1583 C CA . LEU A 1 204 ? 10.160 -2.891 -36.816 1.00 70.19 204 LEU A CA 1
ATOM 1584 C C . LEU A 1 204 ? 8.957 -3.375 -35.993 1.00 70.19 204 LEU A C 1
ATOM 1586 O O . LEU A 1 204 ? 7.908 -2.736 -35.987 1.00 70.19 204 LEU A O 1
ATOM 1590 N N . THR A 1 205 ? 9.111 -4.467 -35.242 1.00 80.50 205 THR A N 1
ATOM 1591 C CA . THR A 1 205 ? 8.020 -5.103 -34.482 1.00 80.50 205 THR A CA 1
ATOM 1592 C C . THR A 1 205 ? 7.509 -4.273 -33.307 1.00 80.50 205 THR A C 1
ATOM 1594 O O . THR A 1 205 ? 6.365 -4.446 -32.885 1.00 80.50 205 THR A O 1
ATOM 1597 N N . TRP A 1 206 ? 8.288 -3.303 -32.823 1.00 77.81 206 TRP A N 1
ATOM 1598 C CA . TRP A 1 206 ? 7.856 -2.373 -31.775 1.00 77.81 206 TRP A CA 1
ATOM 1599 C C . TRP A 1 206 ? 6.638 -1.514 -32.169 1.00 77.81 206 TRP A C 1
ATOM 1601 O O . TRP A 1 206 ? 5.929 -1.026 -31.289 1.00 77.81 206 TRP A O 1
ATOM 1611 N N . LEU A 1 207 ? 6.335 -1.385 -33.470 1.00 80.19 207 LEU A N 1
ATOM 1612 C CA . LEU A 1 207 ? 5.163 -0.661 -33.981 1.00 80.19 207 LEU A CA 1
ATOM 1613 C C . LEU A 1 207 ? 3.826 -1.289 -33.537 1.00 80.19 207 LEU A C 1
ATOM 1615 O O . LEU A 1 207 ? 2.782 -0.640 -33.581 1.00 80.19 207 LEU A O 1
ATOM 1619 N N . ILE A 1 208 ? 3.850 -2.536 -33.059 1.00 81.12 208 ILE A N 1
ATOM 1620 C CA . ILE A 1 208 ? 2.684 -3.233 -32.504 1.00 81.12 208 ILE A CA 1
ATOM 1621 C C . ILE A 1 208 ? 2.186 -2.548 -31.217 1.00 81.12 208 ILE A C 1
ATOM 1623 O O . ILE A 1 208 ? 0.981 -2.513 -30.972 1.00 81.12 208 ILE A O 1
ATOM 1627 N N . PHE A 1 209 ? 3.072 -1.942 -30.419 1.00 81.94 209 PHE A N 1
ATOM 1628 C CA . PHE A 1 209 ? 2.695 -1.254 -29.178 1.00 81.94 209 PHE A CA 1
ATOM 1629 C C . PHE A 1 209 ? 1.813 -0.009 -29.391 1.00 81.94 209 PHE A C 1
ATOM 1631 O O . PHE A 1 209 ? 0.753 0.059 -28.763 1.00 81.94 209 PHE A O 1
ATOM 1638 N N . PRO A 1 210 ? 2.164 0.966 -30.258 1.00 82.81 210 PRO A N 1
ATOM 1639 C CA . PRO A 1 210 ? 1.295 2.113 -30.524 1.00 82.81 210 PRO A CA 1
ATOM 1640 C C . PRO A 1 210 ? -0.038 1.704 -31.166 1.00 82.81 210 PRO A C 1
ATOM 1642 O O . PRO A 1 210 ? -1.072 2.281 -30.830 1.00 82.81 210 PRO A O 1
ATOM 1645 N N . ILE A 1 211 ? -0.050 0.667 -32.012 1.00 80.38 211 ILE A N 1
ATOM 1646 C CA . ILE A 1 211 ? -1.292 0.105 -32.568 1.00 80.38 211 ILE A CA 1
ATOM 1647 C C . ILE A 1 211 ? -2.156 -0.497 -31.448 1.00 80.38 211 ILE A C 1
ATOM 1649 O O . ILE A 1 211 ? -3.347 -0.206 -31.358 1.00 80.38 211 ILE A O 1
ATOM 1653 N N . GLY A 1 212 ? -1.559 -1.275 -30.543 1.00 79.06 212 GLY A N 1
ATOM 1654 C CA . GLY A 1 212 ? -2.245 -1.831 -29.376 1.00 79.06 212 GLY A CA 1
ATOM 1655 C C . GLY A 1 212 ? -2.812 -0.756 -28.440 1.00 79.06 212 GLY A C 1
ATOM 1656 O O . GLY A 1 212 ? -3.940 -0.874 -27.960 1.00 79.06 212 GLY A O 1
ATOM 1657 N N . ALA A 1 213 ? -2.076 0.339 -28.232 1.00 79.31 213 ALA A N 1
ATOM 1658 C CA . ALA A 1 213 ? -2.550 1.489 -27.466 1.00 79.31 213 ALA A CA 1
ATOM 1659 C C . ALA A 1 213 ? -3.740 2.192 -28.146 1.00 79.31 213 ALA A C 1
ATOM 1661 O O . ALA A 1 213 ? -4.698 2.571 -27.470 1.00 79.31 213 ALA A O 1
ATOM 1662 N N . ALA A 1 214 ? -3.723 2.333 -29.474 1.00 81.25 214 ALA A N 1
ATOM 1663 C CA . ALA A 1 214 ? -4.848 2.887 -30.225 1.00 81.25 214 ALA A CA 1
ATOM 1664 C C . ALA A 1 214 ? -6.104 2.003 -30.112 1.00 81.25 214 ALA A C 1
ATOM 1666 O O . ALA A 1 214 ? -7.197 2.519 -29.880 1.00 81.25 214 ALA A O 1
ATOM 1667 N N . ILE A 1 215 ? -5.949 0.676 -30.186 1.00 80.19 215 ILE A N 1
ATOM 1668 C CA . ILE A 1 215 ? -7.051 -0.286 -30.019 1.00 80.19 215 ILE A CA 1
ATOM 1669 C C . ILE A 1 215 ? -7.695 -0.156 -28.632 1.00 80.19 215 ILE A C 1
ATOM 1671 O O . ILE A 1 215 ? -8.920 -0.097 -28.539 1.00 80.19 215 ILE A O 1
ATOM 1675 N N . ASN A 1 216 ? -6.897 -0.039 -27.564 1.00 76.38 216 ASN A N 1
ATOM 1676 C CA . ASN A 1 216 ? -7.424 0.170 -26.210 1.00 76.38 216 ASN A CA 1
ATOM 1677 C C . ASN A 1 216 ? -8.275 1.446 -26.111 1.00 76.38 216 ASN A C 1
ATOM 1679 O O . ASN A 1 216 ? -9.384 1.397 -25.585 1.00 76.38 216 ASN A O 1
ATOM 1683 N N . ASN A 1 217 ? -7.811 2.559 -26.692 1.00 79.31 217 ASN A N 1
ATOM 1684 C CA . ASN A 1 217 ? -8.568 3.816 -26.705 1.00 79.31 217 ASN A CA 1
ATOM 1685 C C . ASN A 1 217 ? -9.897 3.699 -27.473 1.00 79.31 217 ASN A C 1
ATOM 1687 O O . ASN A 1 217 ? -10.916 4.231 -27.032 1.00 79.31 217 ASN A O 1
ATOM 1691 N N . ILE A 1 218 ? -9.914 2.980 -28.601 1.00 82.06 218 ILE A N 1
ATOM 1692 C CA . ILE A 1 218 ? -11.135 2.744 -29.389 1.00 82.06 218 ILE A CA 1
ATOM 1693 C C . ILE A 1 218 ? -12.128 1.878 -28.610 1.00 82.06 218 ILE A C 1
ATOM 1695 O O . ILE A 1 218 ? -13.322 2.172 -28.596 1.00 82.06 218 ILE A O 1
ATOM 1699 N N . ILE A 1 219 ? -11.653 0.825 -27.942 1.00 75.94 219 ILE A N 1
ATOM 1700 C CA . ILE A 1 219 ? -12.495 -0.043 -27.112 1.00 75.94 219 ILE A CA 1
ATOM 1701 C C . ILE A 1 219 ? -13.074 0.751 -25.939 1.00 75.94 219 ILE A C 1
ATOM 1703 O O . ILE A 1 219 ? -14.273 0.656 -25.666 1.00 75.94 219 ILE A O 1
ATOM 1707 N N . ASP A 1 220 ? -12.264 1.579 -25.280 1.00 73.69 220 ASP A N 1
ATOM 1708 C CA . ASP A 1 220 ? -12.732 2.417 -24.182 1.00 73.69 220 ASP A CA 1
ATOM 1709 C C . ASP A 1 220 ? -13.817 3.398 -24.634 1.00 73.69 220 ASP A C 1
ATOM 1711 O O . ASP A 1 220 ? -14.846 3.506 -23.954 1.00 73.69 220 ASP A O 1
ATOM 1715 N N . ALA A 1 221 ? -13.640 4.021 -25.804 1.00 78.31 221 ALA A N 1
ATOM 1716 C CA . ALA A 1 221 ? -14.633 4.883 -26.438 1.00 78.31 221 ALA A CA 1
ATOM 1717 C C . ALA A 1 221 ? -15.912 4.117 -26.833 1.00 78.31 221 ALA A C 1
ATOM 1719 O O . ALA A 1 221 ? -17.020 4.573 -26.551 1.00 78.31 221 ALA A O 1
ATOM 1720 N N . ALA A 1 222 ? -15.790 2.921 -27.415 1.00 78.50 222 ALA A N 1
ATOM 1721 C CA . ALA A 1 222 ? -16.929 2.101 -27.831 1.00 78.50 222 ALA A CA 1
ATOM 1722 C C . ALA A 1 222 ? -17.764 1.606 -26.637 1.00 78.50 222 ALA A C 1
ATOM 1724 O O . ALA A 1 222 ? -18.997 1.645 -26.668 1.00 78.50 222 ALA A O 1
ATOM 1725 N N . ILE A 1 223 ? -17.114 1.177 -25.551 1.00 73.56 223 ILE A N 1
ATOM 1726 C CA . ILE A 1 223 ? -17.812 0.758 -24.329 1.00 73.56 223 ILE A CA 1
ATOM 1727 C C . ILE A 1 223 ? -18.388 1.984 -23.595 1.00 73.56 223 ILE A C 1
ATOM 1729 O O . ILE A 1 223 ? -19.446 1.875 -22.975 1.00 73.56 223 ILE A O 1
ATOM 1733 N N . ALA A 1 224 ? -17.744 3.159 -23.664 1.00 71.62 224 ALA A N 1
ATOM 1734 C CA . ALA A 1 224 ? -18.290 4.400 -23.102 1.00 71.62 224 ALA A CA 1
ATOM 1735 C C . ALA A 1 224 ? -19.593 4.819 -23.804 1.00 71.62 224 ALA A C 1
ATOM 1737 O O . ALA A 1 224 ? -20.564 5.148 -23.127 1.00 71.62 224 ALA A O 1
ATOM 1738 N N . LEU A 1 225 ? -19.651 4.700 -25.134 1.00 74.75 225 LEU A N 1
ATOM 1739 C CA . LEU A 1 225 ? -20.867 4.942 -25.918 1.00 74.75 225 LEU A CA 1
ATOM 1740 C C . LEU A 1 225 ? -21.982 3.927 -25.616 1.00 74.75 225 LEU A C 1
ATOM 1742 O O . LEU A 1 225 ? -23.157 4.282 -25.609 1.00 74.75 225 LEU A O 1
ATOM 1746 N N . LYS A 1 226 ? -21.632 2.666 -25.333 1.00 65.81 226 LYS A N 1
ATOM 1747 C CA . LYS A 1 226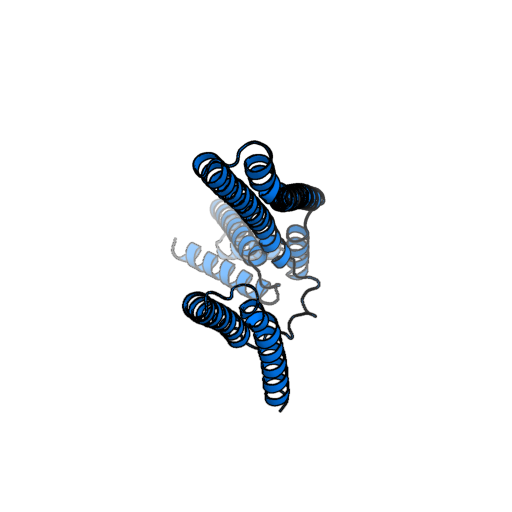 ? -22.613 1.601 -25.055 1.00 65.81 226 LYS A CA 1
ATOM 1748 C C . LYS A 1 226 ? -23.191 1.640 -23.632 1.00 65.81 226 LYS A C 1
ATOM 1750 O O . LYS A 1 226 ? -24.286 1.136 -23.422 1.00 65.81 226 LYS A O 1
ATOM 1755 N N . GLY A 1 227 ? -22.484 2.231 -22.666 1.00 59.62 227 GLY A N 1
ATOM 1756 C CA . GLY A 1 227 ? -22.934 2.386 -21.272 1.00 59.62 227 GLY A CA 1
ATOM 1757 C C . GLY A 1 227 ? -23.638 3.714 -20.962 1.00 59.62 227 GLY A C 1
ATOM 1758 O O . GLY A 1 227 ? -23.730 4.079 -19.791 1.00 59.62 227 GLY A O 1
ATOM 1759 N N . GLY A 1 228 ? -24.032 4.474 -21.989 1.00 50.44 228 GLY A N 1
ATOM 1760 C CA . GLY A 1 228 ? -24.731 5.762 -21.888 1.00 50.44 228 GLY A CA 1
ATOM 1761 C C . GLY A 1 228 ? -26.223 5.702 -22.242 1.00 50.44 228 GLY A C 1
ATOM 1762 O O . GLY A 1 228 ? -26.765 6.705 -22.698 1.00 50.44 228 GLY A O 1
ATOM 1763 N N . LYS A 1 229 ? -26.868 4.541 -22.083 1.00 40.84 229 LYS A N 1
ATOM 1764 C CA . LYS A 1 229 ? -28.328 4.381 -22.125 1.00 40.84 229 LYS A CA 1
ATOM 1765 C C . LYS A 1 229 ? -28.827 3.876 -20.784 1.00 40.84 229 LYS A C 1
ATOM 1767 O O . LYS A 1 229 ? -28.161 2.960 -20.251 1.00 40.84 229 LYS A O 1
#

Foldseek 3Di:
DVLLVVLLVVLLVVLCVLCVVADDFPLSVVLSVVLSVVLSVQLVVCVVVVHDSVVSSVVSVVPPDHSVVSNVVSLVVLDQDPVNVVVLV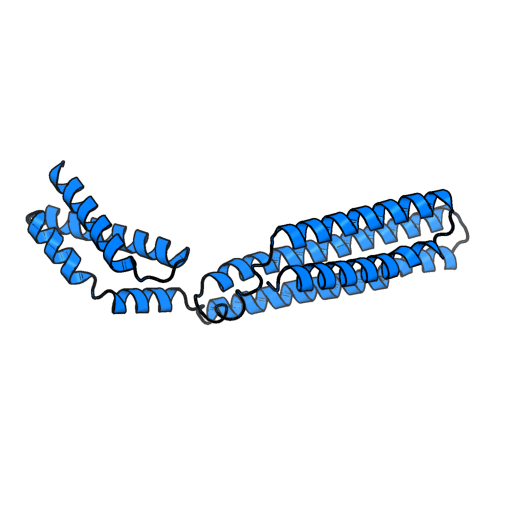VLLVVLVVLLVVLVVLLVCLCVQLVVLVVPDPDPVSNVVSVVSSVVSNVVSVVSNVVSVVSNVVVVVSVVRNPDDCPVVPPPPPDPVLVVVLVVLVVVLVVVLVVCCVVVVPNVPSCVSVVVSVVVNVVVVVVVVVVPPD

Sequence (229 aa):
MYESNDMKEKLRAYLDLTFAGAPAGKEAEEFKEELYADMCDKYDDLVDSGMSEGEAYNRVISGIGTPDELFEELNRKSQPNQADIERAAKVRRKANLLTSLAIALYILSPVPVMLASAFSDSDRVSILGACMLFLIVAAATFLIVYASSMRSQFKGREKSAPSVKAKEKENERSPLRKAVGSAIWIVIVAVYLCVSFWTSAWHLTWLIFPIGAAINNIIDAAIALKGGK